Protein AF-A0A371J410-F1 (afdb_monomer)

Solvent-accessible surface area (backbone atoms only — not comparable to full-atom values): 11160 Å² total; per-residue (Å²): 133,88,81,86,87,87,76,90,82,87,87,82,85,83,79,84,78,84,79,81,78,89,85,70,90,72,76,48,73,65,57,49,51,52,52,50,52,50,50,53,51,51,50,52,52,50,54,49,52,52,51,53,49,55,48,52,52,52,54,52,51,52,52,50,52,53,49,54,52,52,53,63,72,43,40,33,58,51,52,49,40,53,53,46,33,75,55,77,37,85,58,55,48,68,49,71,54,101,45,34,37,42,35,41,38,60,39,86,72,68,96,38,34,67,52,40,35,51,52,50,55,45,50,57,52,36,52,54,51,48,52,56,49,24,77,75,41,44,88,39,54,66,49,40,32,43,35,44,31,38,19,39,87,84,69,47,65,49,38,33,45,29,34,35,51,52,102,93,46,79,40,87,71,46,81,48,64,30,80,92,49,40,71,43,46,51,52,9,62,60,70,78,111

Sequence (193 aa):
MKNYSKLLTIGTLITISLFITACGSGVSQEQYNALNTEKENLQSDYDKLKNDYEKIKVDYTSLLDEKAESILDDAPLQYATAWAKTSYGENVECSSSADSLNVLVHTDISVTSENVTDIINKFISSMKYYKIAYETTPDNLNFKFISVNYLDLDDNAFLSLTIVKTDDTFELNKILVDATQTDTIISGLSSNN

Nearest PDB structures (foldseek):
  5csk-assembly1_B  TM=4.755E-01  e=6.584E-02  Saccharomyces cerevisiae S288C
  5csl-assembly1_B  TM=4.907E-01  e=2.045E-01  Saccharomyces cerevisiae S288C
  5trc-assembly2_B  TM=3.262E-01  e=7.012E-02  Saccharomyces cerevisiae S288C
  5cs4-assembly3_A  TM=4.599E-01  e=2.801E-01  Saccharomyces cerevisiae S288C
  3npd-assembly1_A  TM=3.480E-01  e=2.702E+00  Pseudomonas aeruginosa

Structure (mmCIF, N/CA/C/O backbone):
data_AF-A0A371J410-F1
#
_entry.id   AF-A0A371J410-F1
#
loop_
_atom_site.group_PDB
_atom_site.id
_atom_site.type_symbol
_atom_site.label_atom_id
_atom_site.label_alt_id
_atom_site.label_comp_id
_atom_site.label_asym_id
_atom_site.label_entity_id
_atom_site.label_seq_id
_atom_site.pdbx_PDB_ins_code
_atom_site.Cartn_x
_atom_site.Cartn_y
_atom_site.Cartn_z
_atom_site.occupancy
_atom_site.B_iso_or_equiv
_atom_site.auth_seq_id
_atom_site.auth_comp_id
_atom_site.auth_asym_id
_atom_site.auth_atom_id
_atom_site.pdbx_PDB_model_num
ATOM 1 N N . MET A 1 1 ? 49.861 42.179 -105.027 1.00 34.31 1 MET A N 1
ATOM 2 C CA . MET A 1 1 ? 51.051 41.428 -105.498 1.00 34.31 1 MET A CA 1
ATOM 3 C C . MET A 1 1 ? 51.619 40.702 -104.285 1.00 34.31 1 MET A C 1
ATOM 5 O O . MET A 1 1 ? 51.770 41.358 -103.270 1.00 34.31 1 MET A O 1
ATOM 9 N N . LYS A 1 2 ? 51.572 39.358 -104.261 1.00 33.31 2 LYS A N 1
ATOM 10 C CA . LYS A 1 2 ? 52.736 38.442 -104.412 1.00 33.31 2 LYS A CA 1
ATOM 11 C C . LYS A 1 2 ? 53.835 38.718 -103.362 1.00 33.31 2 LYS A C 1
ATOM 13 O O . LYS A 1 2 ? 54.266 39.850 -103.265 1.00 33.31 2 LYS A O 1
ATOM 18 N N . ASN A 1 3 ? 54.419 37.769 -102.634 1.00 34.38 3 ASN A N 1
ATOM 19 C CA . ASN A 1 3 ? 54.379 36.311 -102.673 1.00 34.38 3 ASN A CA 1
ATOM 20 C C . ASN A 1 3 ? 55.084 35.758 -101.415 1.00 34.38 3 ASN A C 1
ATOM 22 O O . ASN A 1 3 ? 55.859 36.448 -100.764 1.00 34.38 3 ASN A O 1
ATOM 26 N N . TYR A 1 4 ? 54.816 34.483 -101.167 1.00 38.19 4 TYR A N 1
ATOM 27 C CA . TYR A 1 4 ? 55.320 33.561 -100.155 1.00 38.19 4 TYR A CA 1
ATOM 28 C C . TYR A 1 4 ? 56.846 33.449 -99.921 1.00 38.19 4 TYR A C 1
ATOM 30 O O . TYR A 1 4 ? 57.650 33.506 -100.850 1.00 38.19 4 TYR A O 1
ATOM 38 N N . SER A 1 5 ? 57.146 32.967 -98.706 1.00 35.09 5 SER A N 1
ATOM 39 C CA . SER A 1 5 ? 58.016 31.813 -98.377 1.00 35.09 5 SER A CA 1
ATOM 40 C C . SER A 1 5 ? 59.390 32.067 -97.745 1.00 35.09 5 SER A C 1
ATOM 42 O O . SER A 1 5 ? 60.117 32.971 -98.142 1.00 35.09 5 SER A O 1
ATOM 44 N N . LYS A 1 6 ? 59.738 31.090 -96.883 1.00 37.41 6 LYS A N 1
ATOM 45 C CA . LYS A 1 6 ? 61.032 30.763 -96.247 1.00 37.41 6 LYS A CA 1
ATOM 46 C C . LYS A 1 6 ? 61.290 31.498 -94.925 1.00 37.41 6 LYS A C 1
ATOM 48 O O . LYS A 1 6 ? 61.155 32.705 -94.870 1.00 37.41 6 LYS A O 1
ATOM 53 N N . LEU A 1 7 ? 61.725 30.874 -93.833 1.00 35.47 7 LEU A N 1
ATOM 54 C CA . LEU A 1 7 ? 62.001 29.484 -93.440 1.00 35.47 7 LEU A CA 1
ATOM 55 C C . LEU A 1 7 ? 62.500 29.591 -91.983 1.00 35.47 7 LEU A C 1
ATOM 57 O O . LEU A 1 7 ? 63.290 30.493 -91.742 1.00 35.47 7 LEU A O 1
ATOM 61 N N . LEU A 1 8 ? 62.137 28.636 -91.110 1.00 34.06 8 LEU A N 1
ATOM 62 C CA . LEU A 1 8 ? 62.957 28.131 -89.983 1.00 34.06 8 LEU A CA 1
ATOM 63 C C . LEU A 1 8 ? 63.332 29.159 -88.864 1.00 34.06 8 LEU A C 1
ATOM 65 O O . LEU A 1 8 ? 63.877 30.216 -89.122 1.00 34.06 8 LEU A O 1
ATOM 69 N N . THR A 1 9 ? 63.196 28.938 -87.553 1.00 31.91 9 THR A N 1
ATOM 70 C CA . THR A 1 9 ? 63.587 27.773 -86.740 1.00 31.91 9 THR A CA 1
ATOM 71 C C . THR A 1 9 ? 63.299 28.110 -85.254 1.00 31.91 9 THR A C 1
ATOM 73 O O . THR A 1 9 ? 63.463 29.264 -84.873 1.00 31.91 9 THR A O 1
ATOM 76 N N . ILE A 1 10 ? 63.032 27.080 -84.431 1.00 40.47 10 ILE A N 1
ATOM 77 C CA . ILE A 1 10 ? 63.199 27.006 -82.952 1.00 40.47 10 ILE A CA 1
ATOM 78 C C . ILE A 1 10 ? 62.074 27.690 -82.146 1.00 40.47 10 ILE A C 1
ATOM 80 O O . ILE A 1 10 ? 61.912 28.897 -82.200 1.00 40.47 10 ILE A O 1
ATOM 84 N N . GLY A 1 11 ? 61.222 27.005 -81.378 1.00 31.64 11 GLY A N 1
ATOM 85 C CA . GLY A 1 11 ? 61.387 25.761 -80.613 1.00 31.64 11 GLY A CA 1
ATOM 86 C C . GLY A 1 11 ? 61.113 26.113 -79.145 1.00 31.64 11 GLY A C 1
ATOM 87 O O . GLY A 1 11 ? 61.907 26.828 -78.552 1.00 31.64 11 GLY A O 1
ATOM 88 N N . THR A 1 12 ? 59.952 25.771 -78.583 1.00 35.94 12 THR A N 1
ATOM 89 C CA . THR A 1 12 ? 59.835 24.577 -77.730 1.00 35.94 12 THR A CA 1
ATOM 90 C C . THR A 1 12 ? 58.406 24.016 -77.707 1.00 35.94 12 THR A C 1
ATOM 92 O O . THR A 1 12 ? 57.484 24.608 -77.152 1.00 35.94 12 THR A O 1
ATOM 95 N N . LEU A 1 13 ? 58.256 22.817 -78.277 1.00 34.81 13 LEU A N 1
ATOM 96 C CA . LEU A 1 13 ? 57.241 21.833 -77.904 1.00 34.81 13 LEU A CA 1
ATOM 97 C C . LEU A 1 13 ? 57.614 21.264 -76.525 1.00 34.81 13 LEU A C 1
ATOM 99 O O . LEU A 1 13 ? 58.732 20.779 -76.359 1.00 34.81 13 LEU A O 1
ATOM 103 N N . ILE A 1 14 ?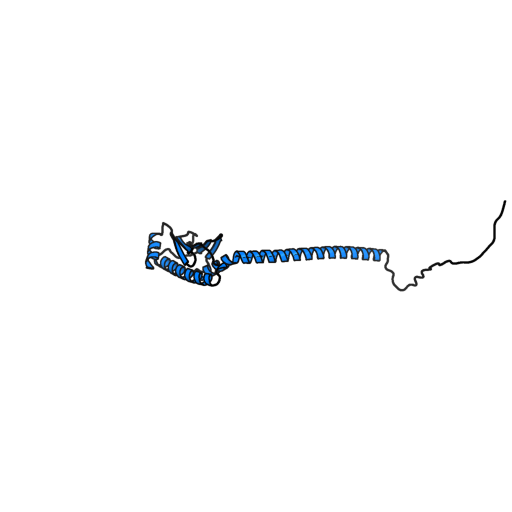 56.673 21.231 -75.583 1.00 40.91 14 ILE A N 1
ATOM 104 C CA . ILE A 1 14 ? 56.689 20.249 -74.491 1.00 40.91 14 ILE A CA 1
ATOM 105 C C . ILE A 1 14 ? 55.515 19.308 -74.746 1.00 40.91 14 ILE A C 1
ATOM 107 O O . ILE A 1 14 ? 54.384 19.544 -74.333 1.00 40.91 14 ILE A O 1
ATOM 111 N N . THR A 1 15 ? 55.788 18.249 -75.499 1.00 38.91 15 THR A N 1
ATOM 112 C CA . THR A 1 15 ? 54.947 17.055 -75.565 1.00 38.91 15 THR A CA 1
ATOM 113 C C . THR A 1 15 ? 55.259 16.196 -74.347 1.00 38.91 15 THR A C 1
ATOM 115 O O . THR A 1 15 ? 56.322 15.580 -74.287 1.00 38.91 15 THR A O 1
ATOM 118 N N . ILE A 1 16 ? 54.343 16.146 -73.379 1.00 46.53 16 ILE A N 1
ATOM 119 C CA . ILE A 1 16 ? 54.368 15.125 -72.327 1.00 46.53 16 ILE A CA 1
ATOM 120 C C . ILE A 1 16 ? 53.813 13.842 -72.947 1.00 46.53 16 ILE A C 1
ATOM 122 O O . ILE A 1 16 ? 52.609 13.609 -73.003 1.00 46.53 16 ILE A O 1
ATOM 126 N N . SER A 1 17 ? 54.718 13.029 -73.477 1.00 43.62 17 SER A N 1
ATOM 127 C CA . SER A 1 17 ? 54.474 11.633 -73.821 1.00 43.62 17 SER A CA 1
ATOM 128 C C . SER A 1 17 ? 54.365 10.807 -72.536 1.00 43.62 17 SER A C 1
ATOM 130 O O . SER A 1 17 ? 55.371 10.531 -71.883 1.00 43.62 17 SER A O 1
ATOM 132 N N . LEU A 1 18 ? 53.139 10.414 -72.179 1.00 42.88 18 LEU A N 1
ATOM 133 C CA . LEU A 1 18 ? 52.859 9.398 -71.164 1.00 42.88 18 LEU A CA 1
ATOM 134 C C . LEU A 1 18 ? 53.190 8.014 -71.738 1.00 42.88 18 LEU A C 1
ATOM 136 O O . LEU A 1 18 ? 52.384 7.401 -72.434 1.00 42.88 18 LEU A O 1
ATOM 140 N N . PHE A 1 19 ? 54.393 7.527 -71.441 1.00 44.81 19 PHE A N 1
ATOM 141 C CA . PHE A 1 19 ? 54.701 6.103 -71.509 1.00 44.81 19 PHE A CA 1
ATOM 142 C C . PHE A 1 19 ? 54.080 5.422 -70.287 1.00 44.81 19 PHE A C 1
ATOM 144 O O . PHE A 1 19 ? 54.553 5.610 -69.168 1.00 44.81 19 PHE A O 1
ATOM 151 N N . ILE A 1 20 ? 53.034 4.622 -70.496 1.00 52.44 20 ILE A N 1
ATOM 152 C CA . ILE A 1 20 ? 52.607 3.628 -69.509 1.00 52.44 20 ILE A CA 1
ATOM 153 C C . ILE A 1 20 ? 53.256 2.309 -69.918 1.00 52.44 20 ILE A C 1
ATOM 155 O O . ILE A 1 20 ? 52.759 1.588 -70.782 1.00 52.44 20 ILE A O 1
ATOM 159 N N . THR A 1 21 ? 54.410 2.020 -69.320 1.00 50.88 21 THR A N 1
ATOM 160 C CA . THR A 1 21 ? 55.022 0.692 -69.358 1.00 50.88 21 THR A CA 1
ATOM 161 C C . THR A 1 21 ? 54.282 -0.187 -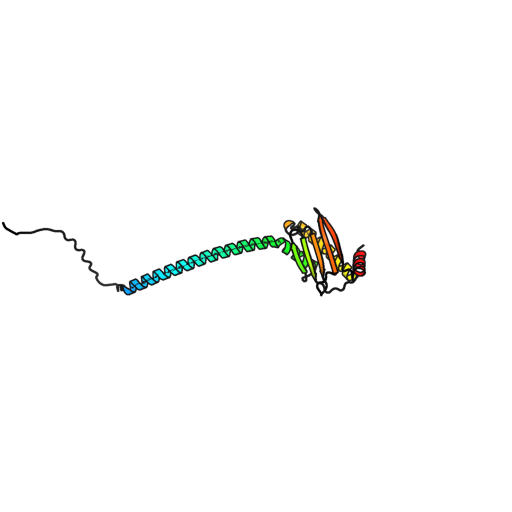68.356 1.00 50.88 21 THR A C 1
ATOM 163 O O . THR A 1 21 ? 54.180 0.140 -67.175 1.00 50.88 21 THR A O 1
ATOM 166 N N . ALA A 1 22 ? 53.725 -1.284 -68.855 1.00 49.88 22 ALA A N 1
ATOM 167 C CA . ALA A 1 22 ? 52.948 -2.257 -68.110 1.00 49.88 22 ALA A CA 1
ATOM 168 C C . ALA A 1 22 ? 53.748 -2.912 -66.969 1.00 49.88 22 ALA A C 1
ATOM 170 O O . ALA A 1 22 ? 54.731 -3.603 -67.219 1.00 49.88 22 ALA A O 1
ATOM 171 N N . CYS A 1 23 ? 53.269 -2.746 -65.733 1.00 50.19 23 CYS A N 1
ATOM 172 C CA . CYS A 1 23 ? 53.208 -3.810 -64.727 1.00 50.19 23 CYS A CA 1
ATOM 173 C C . CYS A 1 23 ? 52.246 -3.388 -63.607 1.00 50.19 23 CYS A C 1
ATOM 175 O O . CYS A 1 23 ? 52.602 -2.701 -62.655 1.00 50.19 23 CYS A O 1
ATOM 177 N N . GLY A 1 24 ? 50.991 -3.772 -63.788 1.00 47.62 24 GLY A N 1
ATOM 178 C CA . GLY A 1 24 ? 49.869 -3.531 -62.897 1.00 47.62 24 GLY A CA 1
ATOM 179 C C . GLY A 1 24 ? 48.636 -3.738 -63.751 1.00 47.62 24 GLY A C 1
ATOM 180 O O . GLY A 1 24 ? 48.413 -2.966 -64.678 1.00 47.62 24 GLY A O 1
ATOM 181 N N . SER A 1 25 ? 47.903 -4.830 -63.549 1.00 57.97 25 SER A N 1
ATOM 182 C CA . SER A 1 25 ? 46.616 -5.046 -64.211 1.00 57.97 25 SER A CA 1
ATOM 183 C C . SER A 1 25 ? 45.721 -3.847 -63.896 1.00 57.97 25 SER A C 1
ATOM 185 O O . SER A 1 25 ? 45.198 -3.744 -62.788 1.00 57.97 25 SER A O 1
ATOM 187 N N . GLY A 1 26 ? 45.643 -2.894 -64.828 1.00 62.34 26 GLY A N 1
ATOM 188 C CA . GLY A 1 26 ? 44.857 -1.680 -64.670 1.00 62.34 26 GLY A CA 1
ATOM 189 C C . GLY A 1 26 ? 43.401 -2.061 -64.463 1.00 62.34 26 GLY A C 1
ATOM 190 O O . GLY A 1 26 ? 42.859 -2.862 -65.223 1.00 62.34 26 GLY A O 1
ATOM 191 N N . VAL A 1 27 ? 42.800 -1.521 -63.409 1.00 68.75 27 VAL A N 1
ATOM 192 C CA . VAL A 1 27 ? 41.377 -1.686 -63.115 1.00 68.75 27 VAL A CA 1
ATOM 193 C C . VAL A 1 27 ? 40.595 -1.188 -64.331 1.00 68.75 27 VAL A C 1
ATOM 195 O O . VAL A 1 27 ? 40.812 -0.063 -64.786 1.00 68.75 27 VAL A O 1
ATOM 198 N N . SER A 1 28 ? 39.732 -2.029 -64.903 1.00 82.25 28 SER A N 1
ATOM 199 C CA . SER A 1 28 ? 38.898 -1.617 -66.032 1.00 82.25 28 SER A CA 1
ATOM 200 C C . SER A 1 28 ? 37.933 -0.510 -65.592 1.00 82.25 28 SER A C 1
ATOM 202 O O . SER A 1 28 ? 37.584 -0.405 -64.416 1.00 82.25 28 SER A O 1
ATOM 204 N N . GLN A 1 29 ? 37.458 0.313 -66.529 1.00 81.44 29 GLN A N 1
ATOM 205 C CA . GLN A 1 29 ? 36.470 1.353 -66.213 1.00 81.44 29 GLN A CA 1
ATOM 206 C C . GLN A 1 29 ? 35.221 0.768 -65.526 1.00 81.44 29 GLN A C 1
ATOM 208 O O . GLN A 1 29 ? 34.653 1.393 -64.636 1.00 81.44 29 GLN A O 1
ATOM 213 N N . GLU A 1 30 ? 34.822 -0.449 -65.900 1.00 84.88 30 GLU A N 1
ATOM 214 C CA . GLU A 1 30 ? 33.713 -1.175 -65.272 1.00 84.88 30 GLU A CA 1
ATOM 215 C C . GLU A 1 30 ? 34.017 -1.545 -63.817 1.00 84.88 30 GLU A C 1
ATOM 217 O O . GLU A 1 30 ? 33.182 -1.319 -62.946 1.00 84.88 30 GLU A O 1
ATOM 222 N N . GLN A 1 31 ? 35.224 -2.047 -63.533 1.00 83.00 31 GLN A N 1
ATOM 223 C CA . GLN A 1 31 ? 35.657 -2.361 -62.169 1.00 83.00 31 GLN A CA 1
ATOM 224 C C . GLN A 1 31 ? 35.765 -1.098 -61.300 1.00 83.00 31 GLN A C 1
ATOM 226 O O . GLN A 1 31 ? 35.407 -1.131 -60.126 1.00 83.00 31 GLN A O 1
ATOM 231 N N . TYR A 1 32 ? 36.207 0.026 -61.873 1.00 85.25 32 TYR A N 1
ATOM 232 C CA . TYR A 1 32 ? 36.237 1.315 -61.179 1.00 85.25 32 TYR A CA 1
ATOM 233 C C . TYR A 1 32 ? 34.825 1.812 -60.850 1.00 85.25 32 TYR A C 1
ATOM 235 O O . TYR A 1 32 ? 34.557 2.213 -59.718 1.00 85.25 32 TYR A O 1
ATOM 243 N N . ASN A 1 33 ? 33.908 1.750 -61.819 1.00 89.69 33 ASN A N 1
ATOM 244 C CA . ASN A 1 33 ? 32.521 2.162 -61.619 1.00 89.69 33 ASN A CA 1
ATOM 245 C C . ASN A 1 33 ? 31.830 1.286 -60.561 1.00 89.69 33 ASN A C 1
ATOM 247 O O . ASN A 1 33 ? 31.165 1.823 -59.680 1.00 89.69 33 ASN A O 1
ATOM 251 N N . ALA A 1 34 ? 32.041 -0.036 -60.600 1.00 89.75 34 ALA A N 1
ATOM 252 C CA . ALA A 1 34 ? 31.502 -0.966 -59.609 1.00 89.75 34 ALA A CA 1
ATOM 253 C C . ALA A 1 34 ? 32.009 -0.659 -58.190 1.00 89.75 34 ALA A C 1
ATOM 255 O O . ALA A 1 34 ? 31.209 -0.568 -57.261 1.00 89.75 34 ALA A O 1
ATOM 256 N N . LEU A 1 35 ? 33.317 -0.416 -58.036 1.00 90.00 35 LEU A N 1
ATOM 257 C CA . LEU A 1 35 ? 33.916 -0.045 -56.752 1.00 90.00 35 LEU A CA 1
ATOM 258 C C . LEU A 1 35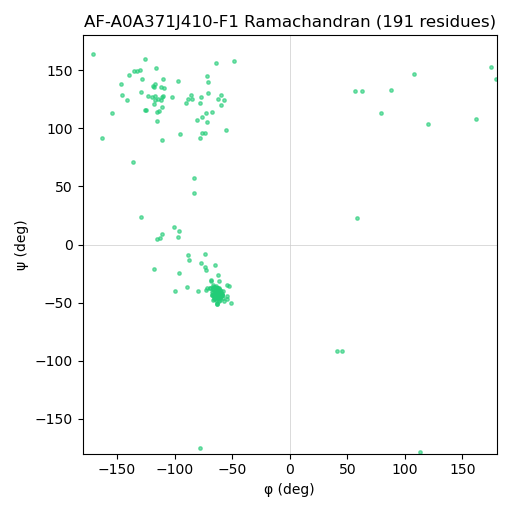 ? 33.385 1.300 -56.234 1.00 90.00 35 LEU A C 1
ATOM 260 O O . LEU A 1 35 ? 33.159 1.462 -55.036 1.00 90.00 35 LEU A O 1
ATOM 264 N N . ASN A 1 36 ? 33.174 2.274 -57.123 1.00 90.56 36 ASN A N 1
ATOM 265 C CA . ASN A 1 36 ? 32.620 3.566 -56.731 1.00 90.56 36 ASN A CA 1
ATOM 266 C C . ASN A 1 36 ? 31.162 3.439 -56.258 1.00 90.56 36 ASN A C 1
ATOM 268 O O . ASN A 1 36 ? 30.807 4.018 -55.236 1.00 90.56 36 ASN A O 1
ATOM 272 N N . THR A 1 37 ? 30.346 2.630 -56.939 1.00 92.88 37 THR A N 1
ATOM 273 C CA . THR A 1 37 ? 28.977 2.325 -56.498 1.00 92.88 37 THR A CA 1
ATOM 274 C C . THR A 1 37 ? 28.959 1.590 -55.157 1.00 92.88 37 THR A C 1
ATOM 276 O O . THR A 1 37 ? 28.160 1.925 -54.287 1.00 92.88 37 THR A O 1
ATOM 279 N N . GLU A 1 38 ? 29.853 0.621 -54.943 1.00 93.38 38 GLU A N 1
ATOM 280 C CA . GLU A 1 38 ? 29.970 -0.078 -53.657 1.00 93.38 38 GLU A CA 1
ATOM 281 C C . GLU A 1 38 ? 30.354 0.882 -52.523 1.00 93.38 38 GLU A C 1
ATOM 283 O O . GLU A 1 38 ? 29.750 0.849 -51.453 1.00 93.38 38 GLU A O 1
ATOM 288 N N . LYS A 1 39 ? 31.294 1.799 -52.777 1.00 93.19 39 LYS A N 1
ATOM 289 C CA . LYS A 1 39 ? 31.675 2.850 -51.827 1.00 93.19 39 LYS A CA 1
ATOM 290 C C . LYS A 1 39 ? 30.502 3.772 -51.481 1.00 93.19 39 LYS A C 1
ATOM 292 O O . LYS A 1 39 ? 30.325 4.107 -50.313 1.00 93.19 39 LYS A O 1
ATOM 297 N N . GLU A 1 40 ? 29.724 4.200 -52.473 1.00 95.50 40 GLU A N 1
ATOM 298 C CA . GLU A 1 40 ? 28.546 5.054 -52.263 1.00 95.50 40 GLU A CA 1
ATOM 299 C C . GLU A 1 40 ? 27.465 4.334 -51.447 1.00 95.50 40 GLU A C 1
ATOM 301 O O . GLU A 1 40 ? 26.915 4.913 -50.508 1.00 95.50 40 GLU A O 1
ATOM 306 N N . ASN A 1 41 ? 27.218 3.054 -51.738 1.00 94.38 41 ASN A N 1
ATOM 307 C CA . ASN A 1 41 ? 26.288 2.229 -50.969 1.00 94.38 41 ASN A CA 1
ATOM 308 C C . ASN A 1 41 ? 26.761 2.051 -49.522 1.00 94.38 41 ASN A C 1
ATOM 310 O O . ASN A 1 41 ? 25.988 2.270 -48.593 1.00 94.38 41 ASN A O 1
ATOM 314 N N . LEU A 1 42 ? 28.044 1.737 -49.321 1.00 94.44 42 LEU A N 1
ATOM 315 C CA . LEU A 1 42 ? 28.619 1.555 -47.991 1.00 94.44 42 LEU A CA 1
ATOM 316 C C . LEU A 1 42 ? 28.577 2.849 -47.168 1.00 94.44 42 LEU A C 1
ATOM 318 O O . LEU A 1 42 ? 28.308 2.808 -45.969 1.00 94.44 42 LEU A O 1
ATOM 322 N N . GLN A 1 43 ? 28.795 4.000 -47.808 1.00 93.81 43 GLN A N 1
ATOM 323 C CA . GLN A 1 43 ? 28.636 5.302 -47.164 1.00 93.81 43 GLN A CA 1
ATOM 324 C C . GLN A 1 43 ? 27.180 5.531 -46.737 1.00 93.81 43 GLN A C 1
ATOM 326 O O . GLN A 1 43 ? 26.936 5.942 -45.605 1.00 93.81 43 GLN A O 1
ATOM 331 N N . SER A 1 44 ? 26.215 5.213 -47.605 1.00 95.88 44 SER A N 1
ATOM 332 C CA . SER A 1 44 ? 24.791 5.329 -47.275 1.00 95.88 44 SER A CA 1
ATOM 333 C C . SER A 1 44 ? 24.391 4.430 -46.103 1.00 95.88 44 SER A C 1
ATOM 335 O O . SER A 1 44 ? 23.664 4.870 -45.211 1.00 95.88 44 SER A O 1
ATOM 337 N N . ASP A 1 45 ? 24.879 3.190 -46.075 1.00 96.00 45 ASP A N 1
ATOM 338 C CA . ASP A 1 45 ? 24.585 2.242 -45.000 1.00 96.00 45 ASP A CA 1
ATOM 339 C C . ASP A 1 45 ? 25.249 2.650 -43.681 1.00 96.00 45 ASP A C 1
ATOM 341 O O . ASP A 1 45 ? 24.624 2.557 -42.623 1.00 96.00 45 ASP A O 1
ATOM 345 N N . TYR A 1 46 ? 26.472 3.184 -43.733 1.00 95.38 46 TYR A N 1
ATOM 346 C CA . TYR A 1 46 ? 27.133 3.765 -42.566 1.00 95.38 46 TYR A CA 1
ATOM 347 C C . TYR A 1 46 ? 26.342 4.948 -41.992 1.00 95.38 46 TYR A C 1
ATOM 349 O O . TYR A 1 46 ? 26.133 5.020 -40.780 1.00 95.38 46 TYR A O 1
ATOM 357 N N . ASP A 1 47 ? 25.863 5.854 -42.846 1.00 96.00 47 ASP A N 1
ATOM 358 C CA . ASP A 1 47 ? 25.101 7.025 -42.407 1.00 96.00 47 ASP A CA 1
ATOM 359 C C . ASP A 1 47 ? 23.751 6.627 -41.787 1.00 96.00 47 ASP A C 1
ATOM 361 O O . ASP A 1 47 ? 23.341 7.207 -40.777 1.00 96.00 47 ASP A O 1
ATOM 365 N N . LYS A 1 48 ? 23.086 5.590 -42.320 1.00 96.12 48 LYS A N 1
ATOM 366 C CA . LYS A 1 48 ? 21.886 5.005 -41.695 1.00 96.12 48 LYS A CA 1
ATOM 367 C C . LYS A 1 48 ? 22.200 4.411 -40.327 1.00 96.12 48 LYS A C 1
ATOM 369 O O . LYS A 1 48 ? 21.550 4.774 -39.353 1.00 96.12 48 LYS A O 1
ATOM 374 N N . LEU A 1 49 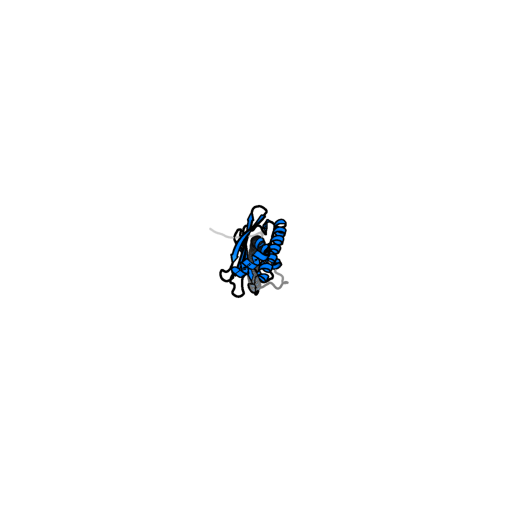? 23.222 3.558 -40.240 1.00 94.25 49 LEU A N 1
ATOM 375 C CA . LEU A 1 49 ? 23.590 2.895 -38.989 1.00 94.25 49 LEU A CA 1
ATOM 376 C C . LEU A 1 49 ? 23.974 3.904 -37.902 1.00 94.25 49 LEU A C 1
ATOM 378 O O . LEU A 1 49 ? 23.615 3.739 -36.738 1.00 94.25 49 LEU A O 1
ATOM 382 N N . LYS A 1 50 ? 24.676 4.974 -38.281 1.00 95.25 50 LYS A N 1
ATOM 383 C CA . LYS A 1 50 ? 25.021 6.068 -37.374 1.00 95.25 50 LYS A CA 1
ATOM 384 C C . LYS A 1 50 ? 23.775 6.780 -36.844 1.00 95.25 50 LYS A C 1
ATOM 386 O O . LYS A 1 50 ? 23.702 7.050 -35.649 1.00 95.25 50 LYS A O 1
ATOM 391 N N . ASN A 1 51 ? 22.801 7.067 -37.706 1.00 96.00 51 ASN A N 1
ATOM 392 C CA . ASN A 1 51 ? 21.546 7.692 -37.286 1.00 96.00 51 ASN A CA 1
ATOM 393 C C . ASN A 1 51 ? 20.728 6.776 -36.368 1.00 96.00 51 ASN A C 1
ATOM 395 O O . ASN A 1 51 ? 20.217 7.241 -35.350 1.00 96.00 51 ASN A O 1
ATOM 399 N N . ASP A 1 52 ? 20.649 5.483 -36.688 1.00 95.88 52 ASP A N 1
ATOM 400 C CA . ASP A 1 52 ? 19.962 4.498 -35.851 1.00 95.88 52 ASP A CA 1
ATOM 401 C C . ASP A 1 52 ? 20.624 4.389 -34.472 1.00 95.88 52 ASP A C 1
ATOM 403 O O . ASP A 1 52 ? 19.936 4.374 -33.452 1.00 95.88 52 ASP A O 1
ATOM 407 N N . TYR A 1 53 ? 21.959 4.389 -34.422 1.00 94.31 53 TYR A N 1
ATOM 408 C CA . TYR A 1 53 ? 22.710 4.388 -33.168 1.00 94.31 53 TYR A CA 1
ATOM 409 C C . TYR A 1 53 ? 22.423 5.627 -32.311 1.00 94.31 53 TYR A C 1
ATOM 411 O O . TYR A 1 53 ? 22.134 5.491 -31.122 1.00 94.31 53 TYR A O 1
ATOM 419 N N . GLU A 1 54 ? 22.475 6.830 -32.892 1.00 95.38 54 GLU A N 1
ATOM 420 C CA . GLU A 1 54 ? 22.189 8.063 -32.148 1.00 95.38 54 GLU A CA 1
ATOM 421 C C . GLU A 1 54 ? 20.741 8.093 -31.644 1.00 95.38 54 GLU A C 1
ATOM 423 O O . GLU A 1 54 ? 20.496 8.501 -30.509 1.00 95.38 54 GLU A O 1
ATOM 428 N N . LYS A 1 55 ? 19.787 7.587 -32.434 1.00 94.88 55 LYS A N 1
ATOM 429 C CA . LYS A 1 55 ? 18.394 7.464 -31.998 1.00 94.88 55 LYS A CA 1
ATOM 430 C C . LYS A 1 55 ? 18.252 6.501 -30.819 1.00 94.88 55 LYS A C 1
ATOM 432 O O . LYS A 1 55 ? 17.685 6.880 -29.803 1.00 94.88 55 LYS A O 1
ATOM 437 N N . ILE A 1 56 ? 18.820 5.296 -30.917 1.00 95.19 56 ILE A N 1
ATOM 438 C CA . ILE A 1 56 ? 18.790 4.303 -29.829 1.00 95.19 56 ILE A CA 1
ATOM 439 C C . ILE A 1 56 ? 19.419 4.871 -28.557 1.00 95.19 56 ILE A C 1
ATOM 441 O O . ILE A 1 56 ? 18.917 4.642 -27.461 1.00 95.19 56 ILE A O 1
ATOM 445 N N . LYS A 1 57 ? 20.516 5.617 -28.689 1.00 93.06 57 LYS A N 1
ATOM 446 C CA . LYS A 1 57 ? 21.185 6.252 -27.555 1.00 93.06 57 LYS A CA 1
ATOM 447 C C . LYS A 1 57 ? 20.281 7.276 -26.865 1.00 93.06 57 LYS A C 1
ATOM 449 O O . LYS A 1 57 ? 20.201 7.258 -25.641 1.00 93.06 57 LYS A O 1
ATOM 454 N N . VAL A 1 58 ? 19.597 8.129 -27.630 1.00 94.38 58 VAL A N 1
ATOM 455 C CA . VAL A 1 58 ? 18.629 9.098 -27.091 1.00 94.38 58 VAL A CA 1
ATOM 456 C C . VAL A 1 58 ? 17.448 8.386 -26.432 1.00 94.38 58 VAL A C 1
ATOM 458 O O . VAL A 1 58 ? 17.124 8.702 -25.289 1.00 94.38 58 VAL A O 1
ATOM 461 N N . ASP A 1 59 ? 16.860 7.393 -27.103 1.00 92.88 59 ASP A N 1
ATOM 462 C CA . ASP A 1 59 ? 15.731 6.616 -26.579 1.00 92.88 59 ASP A CA 1
ATOM 463 C C . ASP A 1 59 ? 16.115 5.916 -25.261 1.00 92.88 59 ASP A C 1
ATOM 465 O O . ASP A 1 59 ? 15.365 5.948 -24.288 1.00 92.88 59 ASP A O 1
ATOM 469 N N . TYR A 1 60 ? 17.320 5.340 -25.191 1.00 89.44 60 TYR A N 1
ATOM 470 C CA . TYR A 1 60 ? 17.836 4.691 -23.986 1.00 89.44 60 TYR A CA 1
ATOM 471 C C . TYR A 1 60 ? 18.047 5.672 -22.827 1.00 89.44 60 TYR A C 1
ATOM 473 O O . TYR A 1 60 ? 17.691 5.359 -21.692 1.00 89.44 60 TYR A O 1
ATOM 481 N N . THR A 1 61 ? 18.612 6.855 -23.088 1.00 90.88 61 THR A N 1
ATOM 482 C CA . THR A 1 61 ? 18.766 7.888 -22.054 1.00 90.88 61 THR A CA 1
ATOM 483 C C . THR A 1 61 ? 17.407 8.376 -21.556 1.00 90.88 61 THR A C 1
ATOM 485 O O . THR A 1 61 ? 17.201 8.427 -20.350 1.00 90.88 61 THR A O 1
ATOM 488 N N . SER A 1 62 ? 16.452 8.623 -22.458 1.00 89.31 62 SER A N 1
ATOM 489 C CA . SER A 1 62 ? 15.092 9.025 -22.081 1.00 89.31 62 SER A CA 1
ATOM 490 C C . SER A 1 62 ? 14.397 7.975 -21.209 1.00 89.31 62 SER A C 1
ATOM 492 O O . SER A 1 62 ? 13.764 8.325 -20.220 1.00 89.31 62 SER A O 1
ATOM 494 N N . LEU A 1 63 ? 14.539 6.689 -21.546 1.00 88.06 63 LEU A N 1
ATOM 495 C CA . LEU A 1 63 ? 13.991 5.580 -20.758 1.00 88.06 63 LEU A CA 1
ATOM 496 C C . LEU A 1 63 ? 14.611 5.484 -19.360 1.00 88.06 63 LEU A C 1
ATOM 498 O O . LEU A 1 63 ? 13.930 5.101 -18.409 1.00 88.06 63 LEU A O 1
ATOM 502 N N . LEU A 1 64 ? 15.906 5.780 -19.225 1.00 83.38 64 LEU A N 1
ATOM 503 C CA . LEU A 1 64 ? 16.564 5.808 -17.920 1.00 83.38 64 LEU A CA 1
ATOM 504 C C . LEU A 1 64 ? 16.045 6.954 -17.055 1.00 83.38 64 LEU A C 1
ATOM 506 O O . LEU A 1 64 ? 15.788 6.726 -15.875 1.00 83.38 64 LEU A O 1
ATOM 510 N N . ASP A 1 65 ? 15.874 8.137 -17.640 1.00 79.75 65 ASP A N 1
ATOM 511 C CA . ASP A 1 65 ? 15.384 9.317 -16.930 1.00 79.75 65 ASP A CA 1
ATOM 512 C C . ASP A 1 65 ? 13.925 9.120 -16.484 1.00 79.75 65 ASP A C 1
ATOM 514 O O . ASP A 1 65 ? 13.627 9.266 -15.300 1.00 79.75 65 ASP A O 1
ATOM 518 N N . GLU A 1 66 ? 13.045 8.656 -17.380 1.00 75.81 66 GLU A N 1
ATOM 519 C CA . GLU A 1 66 ? 11.636 8.352 -17.070 1.00 75.81 66 GLU A CA 1
ATOM 520 C C . GLU A 1 66 ? 11.512 7.291 -15.967 1.00 75.81 66 GLU A C 1
ATOM 522 O O . GLU A 1 66 ? 10.722 7.421 -15.031 1.00 75.81 66 GLU A O 1
ATOM 527 N N . LYS A 1 67 ? 12.328 6.234 -16.036 1.00 73.06 67 LYS A N 1
ATOM 528 C CA . LYS A 1 67 ? 12.319 5.179 -15.021 1.00 73.06 67 LYS A CA 1
ATOM 529 C C . LYS A 1 67 ? 12.876 5.661 -13.683 1.00 73.06 67 LYS A C 1
ATOM 531 O O . LYS A 1 67 ? 12.381 5.235 -12.643 1.00 73.06 67 LYS A O 1
ATOM 536 N N . ALA A 1 68 ? 13.908 6.502 -13.687 1.00 67.81 68 ALA A N 1
ATOM 537 C CA . ALA A 1 68 ? 14.452 7.081 -12.464 1.00 67.81 68 ALA A CA 1
ATOM 538 C C . ALA A 1 68 ? 13.423 7.993 -11.779 1.00 67.81 68 ALA A C 1
ATOM 540 O O . ALA A 1 68 ? 13.269 7.916 -10.563 1.00 67.81 68 ALA A O 1
ATOM 541 N N . GLU A 1 69 ? 12.688 8.788 -12.557 1.00 64.38 69 GLU A N 1
ATOM 542 C CA . GLU A 1 69 ? 11.611 9.653 -12.071 1.00 64.38 69 GLU A CA 1
ATOM 543 C C . GLU A 1 69 ? 10.433 8.830 -11.516 1.00 64.38 69 GLU A C 1
ATOM 545 O O . GLU A 1 69 ? 10.035 9.025 -10.370 1.00 64.38 69 GLU A O 1
ATOM 550 N N . SER A 1 70 ? 9.974 7.803 -12.241 1.00 63.59 70 SER A N 1
ATOM 551 C CA . SER A 1 70 ? 8.909 6.892 -11.780 1.00 63.59 70 SER A CA 1
ATOM 552 C C . SER A 1 70 ? 9.269 6.123 -10.500 1.00 63.59 70 SER A C 1
ATOM 554 O O . SER A 1 70 ? 8.411 5.921 -9.643 1.00 63.59 70 SER A O 1
ATOM 556 N N . ILE A 1 71 ? 10.526 5.698 -10.331 1.00 61.31 71 ILE A N 1
ATOM 557 C CA . ILE A 1 71 ? 10.962 4.997 -9.110 1.00 61.31 71 ILE A CA 1
ATOM 558 C C . ILE A 1 71 ? 10.928 5.925 -7.888 1.00 61.31 71 ILE A C 1
ATOM 560 O O . ILE A 1 71 ? 10.649 5.457 -6.783 1.00 61.31 71 ILE A O 1
ATOM 564 N N . LEU A 1 72 ? 11.228 7.214 -8.067 1.00 61.12 72 LEU A N 1
ATOM 565 C CA . LEU A 1 72 ? 11.194 8.196 -6.983 1.00 61.12 72 LEU A CA 1
ATOM 566 C C . LEU A 1 72 ? 9.755 8.533 -6.574 1.00 61.12 72 LEU A C 1
ATOM 568 O O . LEU A 1 72 ? 9.484 8.605 -5.376 1.00 61.12 72 LEU A O 1
ATOM 572 N N . ASP A 1 73 ? 8.837 8.648 -7.536 1.00 68.00 73 ASP A N 1
ATOM 573 C CA . ASP A 1 73 ? 7.418 8.920 -7.263 1.00 68.00 73 ASP A CA 1
ATOM 574 C C . ASP A 1 73 ? 6.704 7.741 -6.572 1.00 68.00 73 ASP A C 1
ATOM 576 O O . ASP A 1 73 ? 5.833 7.954 -5.725 1.00 68.00 73 ASP A O 1
ATOM 580 N N . ASP A 1 74 ? 7.115 6.498 -6.844 1.00 76.88 74 ASP A N 1
ATOM 581 C CA . ASP A 1 74 ? 6.516 5.301 -6.232 1.00 76.88 74 ASP A C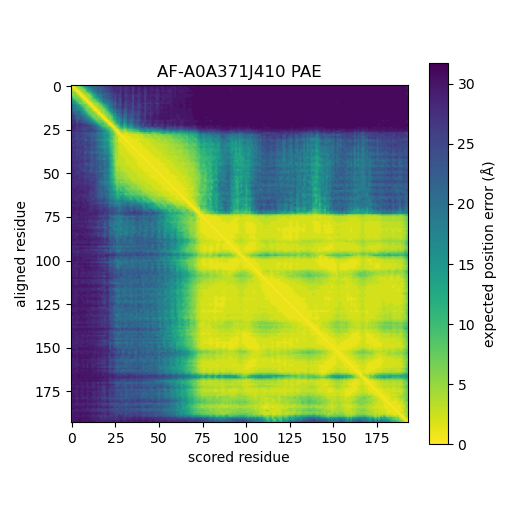A 1
ATOM 582 C C . ASP A 1 74 ? 7.156 4.887 -4.897 1.00 76.88 74 ASP A C 1
ATOM 584 O O . ASP A 1 74 ? 6.641 3.993 -4.211 1.00 76.88 74 ASP A O 1
ATOM 588 N N . ALA A 1 75 ? 8.274 5.505 -4.497 1.00 86.25 75 ALA A N 1
ATOM 589 C CA . ALA A 1 75 ? 8.995 5.124 -3.283 1.00 86.25 75 ALA A CA 1
ATOM 590 C C . ALA A 1 75 ? 8.094 5.120 -2.029 1.00 86.25 75 ALA A C 1
ATOM 592 O O . ALA A 1 75 ? 8.122 4.123 -1.298 1.00 86.25 75 ALA A O 1
ATOM 593 N N . PRO A 1 76 ? 7.225 6.124 -1.783 1.00 91.44 76 PRO A N 1
ATOM 594 C CA . PRO A 1 76 ? 6.343 6.092 -0.621 1.00 91.44 76 PRO A CA 1
ATOM 595 C C . PRO A 1 76 ? 5.403 4.880 -0.594 1.00 91.44 76 PRO A C 1
ATOM 597 O O . PRO A 1 76 ? 5.267 4.201 0.430 1.00 91.44 76 PRO A O 1
ATOM 600 N N . LEU A 1 77 ? 4.796 4.549 -1.739 1.00 92.50 77 LEU A N 1
ATOM 601 C CA . LEU A 1 77 ? 3.890 3.407 -1.851 1.00 92.50 77 LEU A CA 1
ATOM 602 C C . LEU A 1 77 ? 4.632 2.077 -1.663 1.00 92.50 77 LEU A C 1
ATOM 604 O O . LEU A 1 77 ? 4.104 1.163 -1.027 1.00 92.50 77 LEU A O 1
ATOM 608 N N . GLN A 1 78 ? 5.869 1.960 -2.148 1.00 92.75 78 GLN A N 1
ATOM 609 C CA . GLN A 1 78 ? 6.687 0.759 -1.954 1.00 92.75 78 GLN A CA 1
ATOM 610 C C . GLN A 1 78 ? 7.040 0.535 -0.478 1.00 92.75 78 GLN A C 1
ATOM 612 O O . GLN A 1 78 ? 6.892 -0.581 0.026 1.00 92.75 78 GLN A O 1
ATOM 617 N N . TYR A 1 79 ? 7.447 1.587 0.239 1.00 94.19 79 TYR A N 1
ATOM 618 C CA . TYR A 1 79 ? 7.728 1.510 1.677 1.00 94.19 79 TYR A CA 1
ATOM 619 C C . TYR A 1 79 ? 6.474 1.135 2.472 1.00 94.19 79 TYR A C 1
ATOM 621 O O . TYR A 1 79 ? 6.518 0.235 3.317 1.00 94.19 79 TYR A O 1
ATOM 629 N N . ALA A 1 80 ? 5.341 1.767 2.161 1.00 95.62 80 ALA A N 1
ATOM 630 C CA . ALA A 1 80 ? 4.055 1.428 2.759 1.00 95.62 80 ALA A CA 1
ATOM 631 C C . ALA A 1 80 ? 3.651 -0.028 2.478 1.00 95.62 80 ALA A C 1
ATOM 633 O O . ALA A 1 80 ? 3.204 -0.736 3.379 1.00 95.62 80 ALA A O 1
ATOM 634 N N . THR A 1 81 ? 3.860 -0.509 1.251 1.00 96.25 81 THR A N 1
ATOM 635 C CA . THR A 1 81 ? 3.582 -1.900 0.865 1.00 96.25 81 THR A CA 1
ATOM 636 C C . THR A 1 81 ? 4.460 -2.882 1.635 1.00 96.25 81 THR A C 1
ATOM 638 O O . THR A 1 81 ? 3.958 -3.882 2.145 1.00 96.25 81 THR A O 1
ATOM 641 N N . ALA A 1 82 ? 5.754 -2.593 1.788 1.00 96.06 82 ALA A N 1
ATOM 642 C CA . ALA A 1 82 ? 6.667 -3.430 2.563 1.00 96.06 82 ALA A CA 1
ATOM 643 C C . ALA A 1 82 ? 6.260 -3.509 4.046 1.00 96.06 82 ALA A C 1
ATOM 645 O O . ALA A 1 82 ? 6.248 -4.596 4.634 1.00 96.06 82 ALA A O 1
ATOM 646 N N . TRP A 1 83 ? 5.868 -2.377 4.640 1.00 96.69 83 TRP A N 1
ATOM 647 C CA . TRP A 1 83 ? 5.316 -2.341 5.995 1.00 96.69 83 TRP A CA 1
ATOM 648 C C . TRP A 1 83 ? 4.033 -3.175 6.115 1.00 96.69 83 TRP A C 1
ATOM 650 O O . TRP A 1 83 ? 3.916 -3.986 7.039 1.00 96.69 83 TRP A O 1
ATOM 660 N N . ALA A 1 84 ? 3.088 -3.000 5.187 1.00 97.75 84 ALA A N 1
ATOM 661 C CA . ALA A 1 84 ? 1.812 -3.705 5.205 1.00 97.75 84 ALA A CA 1
ATOM 662 C C . ALA A 1 84 ? 2.015 -5.217 5.075 1.00 97.75 84 ALA A C 1
ATOM 664 O O . ALA A 1 84 ? 1.477 -5.973 5.880 1.00 97.75 84 ALA A O 1
ATOM 665 N N . LYS A 1 85 ? 2.868 -5.662 4.146 1.00 97.38 85 LYS A N 1
ATOM 666 C CA . LYS A 1 85 ? 3.188 -7.083 3.964 1.00 97.38 85 LYS A CA 1
ATOM 667 C C . LYS A 1 85 ? 3.822 -7.704 5.200 1.00 97.38 85 LYS A C 1
ATOM 669 O O . LYS A 1 85 ? 3.405 -8.768 5.648 1.00 97.38 85 LYS A O 1
ATOM 674 N N . THR A 1 86 ? 4.777 -7.000 5.802 1.00 96.31 86 THR A N 1
ATOM 675 C CA . THR A 1 86 ? 5.424 -7.437 7.049 1.00 96.31 86 THR A CA 1
ATOM 676 C C . THR A 1 86 ? 4.417 -7.543 8.194 1.00 96.31 86 THR A C 1
ATOM 678 O O . THR A 1 86 ? 4.492 -8.452 9.017 1.00 96.31 86 THR A O 1
ATOM 681 N N . SER A 1 87 ? 3.468 -6.610 8.246 1.00 96.56 87 SER A N 1
ATOM 682 C CA . SER A 1 87 ? 2.495 -6.517 9.329 1.00 96.56 87 SER A CA 1
ATOM 683 C C . SER A 1 87 ? 1.351 -7.508 9.185 1.00 96.56 87 SER A C 1
ATOM 685 O O . SER A 1 87 ? 0.914 -8.066 10.186 1.00 96.56 87 SER A O 1
ATOM 687 N N . TYR A 1 88 ? 0.851 -7.722 7.967 1.00 95.88 88 TYR A N 1
ATOM 688 C CA . TYR A 1 88 ? -0.423 -8.393 7.714 1.00 95.88 88 TYR A CA 1
ATOM 689 C C . TYR A 1 88 ? -0.296 -9.696 6.920 1.00 95.88 88 TYR A C 1
ATOM 691 O O . TYR A 1 88 ? -1.152 -10.562 7.099 1.00 95.88 88 TYR A O 1
ATOM 699 N N . GLY A 1 89 ? 0.797 -9.899 6.181 1.00 94.75 89 GLY A N 1
ATOM 700 C CA . GLY A 1 89 ? 1.035 -11.046 5.301 1.00 94.75 89 GLY A CA 1
ATOM 701 C C . GLY A 1 89 ? 1.072 -10.644 3.823 1.00 94.75 89 GLY A C 1
ATOM 702 O O . GLY A 1 89 ? 0.927 -9.476 3.486 1.00 94.75 89 GLY A O 1
ATOM 703 N N . GLU A 1 90 ? 1.259 -11.612 2.924 1.00 94.38 90 GLU A N 1
ATOM 704 C CA . GLU A 1 90 ? 1.398 -11.336 1.481 1.00 94.38 90 GLU A CA 1
ATOM 705 C C . GLU A 1 90 ? 0.087 -10.936 0.789 1.00 94.38 90 GLU A C 1
ATOM 707 O O . GLU A 1 90 ? 0.131 -10.277 -0.248 1.00 94.38 90 GLU A O 1
ATOM 712 N N . ASN A 1 91 ? -1.063 -11.295 1.368 1.00 95.56 91 ASN A N 1
ATOM 713 C CA . ASN A 1 91 ? -2.392 -11.014 0.818 1.00 95.56 91 ASN A CA 1
ATOM 714 C C . ASN A 1 91 ? -2.852 -9.592 1.171 1.00 95.56 91 ASN A C 1
ATOM 716 O O . ASN A 1 91 ? -3.880 -9.392 1.824 1.00 95.56 91 ASN A O 1
ATOM 720 N N . VAL A 1 92 ? -2.045 -8.609 0.778 1.00 97.31 92 VAL A N 1
ATOM 721 C CA . VAL A 1 92 ? -2.349 -7.192 0.949 1.00 97.31 92 VAL A CA 1
ATOM 722 C C . VAL A 1 92 ? -2.197 -6.424 -0.347 1.00 97.31 92 VAL A C 1
ATOM 724 O O . VAL A 1 92 ? -1.246 -6.634 -1.103 1.00 97.31 92 VAL A O 1
ATOM 727 N N . GLU A 1 93 ? -3.094 -5.468 -0.542 1.00 97.19 93 GLU A N 1
ATOM 728 C CA . GLU A 1 93 ? -3.024 -4.502 -1.628 1.00 97.19 93 GLU A CA 1
ATOM 729 C C . GLU A 1 93 ? -2.930 -3.099 -1.042 1.00 97.19 93 GLU A C 1
ATOM 731 O O . GLU A 1 93 ? -3.745 -2.695 -0.210 1.00 97.19 93 GLU A O 1
ATOM 736 N N . CYS A 1 94 ? -1.918 -2.350 -1.468 1.00 96.69 94 CYS A N 1
ATOM 737 C CA . CYS A 1 94 ? -1.727 -0.970 -1.055 1.00 96.69 94 CYS A CA 1
ATOM 738 C C . CYS A 1 94 ? -1.960 -0.049 -2.243 1.00 96.69 94 CYS A C 1
ATOM 740 O O . CYS A 1 94 ? -1.435 -0.270 -3.333 1.00 96.69 94 CYS A O 1
ATOM 742 N N . SER A 1 95 ? -2.692 1.029 -2.006 1.00 94.62 95 SER A N 1
ATOM 743 C CA . SER A 1 95 ? -2.818 2.139 -2.938 1.00 94.62 95 SER A CA 1
ATOM 744 C C . SER A 1 95 ? -2.686 3.454 -2.189 1.00 94.62 95 SER A C 1
ATOM 746 O O . SER A 1 95 ? -3.029 3.559 -1.011 1.00 94.62 95 SER A O 1
ATOM 748 N N . SER A 1 96 ? -2.163 4.471 -2.863 1.00 92.12 96 SER A N 1
ATOM 749 C CA . SER A 1 96 ? -2.010 5.801 -2.284 1.00 92.12 96 SER A CA 1
ATOM 750 C C . SER A 1 96 ? -2.577 6.878 -3.192 1.00 92.12 96 SER A C 1
ATOM 752 O O . SER A 1 96 ? -2.563 6.759 -4.415 1.00 92.12 96 SER A O 1
ATOM 754 N N . SER A 1 97 ? -3.047 7.960 -2.582 1.00 86.25 97 SER A N 1
ATOM 755 C CA . SER A 1 97 ? -3.487 9.169 -3.275 1.00 86.25 97 SER A CA 1
ATOM 756 C C . SER A 1 97 ? -3.059 10.390 -2.475 1.00 86.25 97 SER A C 1
ATOM 758 O O . SER A 1 97 ? -3.469 10.477 -1.321 1.00 86.25 97 SER A O 1
ATOM 760 N N . ALA A 1 98 ? -2.316 11.330 -3.066 1.00 83.38 98 ALA A N 1
ATOM 761 C CA . ALA A 1 98 ? -1.803 12.546 -2.414 1.00 83.38 98 ALA A CA 1
ATOM 762 C C . ALA A 1 98 ? -1.272 12.297 -0.983 1.00 83.38 98 ALA A C 1
ATOM 764 O O . ALA A 1 98 ? -0.126 11.897 -0.826 1.00 83.38 98 ALA A O 1
ATOM 765 N N . ASP A 1 99 ? -2.123 12.443 0.039 1.00 90.56 99 ASP A N 1
ATOM 766 C CA . ASP A 1 99 ? -1.759 12.296 1.454 1.00 90.56 99 ASP A CA 1
ATOM 767 C C . ASP A 1 99 ? -2.364 11.050 2.133 1.00 90.56 99 ASP A C 1
ATOM 769 O O . ASP A 1 99 ? -2.348 10.931 3.359 1.00 90.56 99 ASP A O 1
ATOM 773 N N . SER A 1 100 ? -2.988 10.150 1.378 1.00 93.81 100 SER A N 1
ATOM 774 C CA . SER A 1 100 ? -3.731 9.001 1.903 1.00 93.81 100 SER A CA 1
ATOM 775 C C . SER A 1 100 ? -3.126 7.686 1.444 1.00 93.81 100 SER A C 1
ATOM 777 O O . SER A 1 100 ? -2.843 7.515 0.261 1.00 93.81 100 SER A O 1
ATOM 779 N N . LEU A 1 101 ? -2.995 6.751 2.379 1.00 97.19 101 LEU A N 1
ATOM 780 C CA . LEU A 1 101 ? -2.658 5.355 2.151 1.00 97.19 101 LEU A CA 1
ATOM 781 C C . LEU A 1 101 ? -3.888 4.497 2.447 1.00 97.19 101 LEU A C 1
ATOM 783 O O . LEU A 1 101 ? -4.483 4.587 3.524 1.00 97.19 101 LEU A O 1
ATOM 787 N N . ASN A 1 102 ? -4.245 3.645 1.499 1.00 97.50 102 ASN A N 1
ATOM 788 C CA . ASN A 1 102 ? -5.284 2.646 1.636 1.00 97.50 102 ASN A CA 1
ATOM 789 C C . ASN A 1 102 ? -4.655 1.255 1.565 1.00 97.50 102 ASN A C 1
ATOM 791 O O . ASN A 1 102 ? -3.960 0.932 0.605 1.00 97.50 102 ASN A O 1
ATOM 795 N N . VAL A 1 103 ? -4.905 0.444 2.586 1.00 98.44 103 VAL A N 1
ATOM 796 C CA . VAL A 1 103 ? -4.436 -0.936 2.692 1.00 98.44 103 VAL A CA 1
ATOM 797 C C . VAL A 1 103 ? -5.652 -1.842 2.723 1.00 98.44 103 VAL A C 1
ATOM 799 O O . VAL A 1 103 ? -6.537 -1.669 3.565 1.00 98.44 103 VAL A O 1
ATOM 802 N N . LEU A 1 104 ? -5.695 -2.800 1.810 1.00 98.38 104 LEU A N 1
ATOM 803 C CA . LEU A 1 104 ? -6.663 -3.885 1.786 1.00 98.38 104 LEU A CA 1
ATOM 804 C C . LEU A 1 104 ? -5.968 -5.137 2.311 1.00 98.38 104 LEU A C 1
ATOM 806 O O . LEU A 1 104 ? -4.885 -5.486 1.848 1.00 98.38 104 LEU A O 1
ATOM 810 N N . VAL A 1 105 ? -6.561 -5.780 3.310 1.00 98.12 105 VAL A N 1
ATOM 811 C CA . VAL A 1 105 ? -6.068 -7.019 3.913 1.00 98.12 105 VAL A CA 1
ATOM 812 C C . VAL A 1 105 ? -7.100 -8.098 3.633 1.00 98.12 105 VAL A C 1
ATOM 814 O O . VAL A 1 105 ? -8.168 -8.099 4.246 1.00 98.12 105 VAL A O 1
ATOM 817 N N . HIS A 1 106 ? -6.782 -9.009 2.717 1.00 96.56 106 HIS A N 1
ATOM 818 C CA . HIS A 1 106 ? -7.680 -10.103 2.354 1.00 96.56 106 HIS A CA 1
ATOM 819 C C . HIS A 1 106 ? -7.490 -11.250 3.339 1.00 96.56 106 HIS A C 1
ATOM 821 O O . HIS A 1 106 ? -6.368 -11.726 3.554 1.00 96.56 106 HIS A O 1
ATOM 827 N N . THR A 1 107 ? -8.580 -11.690 3.961 1.00 92.38 107 THR A N 1
ATOM 828 C CA . THR A 1 107 ? -8.523 -12.714 4.996 1.00 92.38 107 THR A CA 1
ATOM 829 C C . THR A 1 107 ? -9.671 -13.710 4.891 1.00 92.38 107 THR A C 1
ATOM 831 O O . THR A 1 107 ? -10.787 -13.384 4.503 1.00 92.38 107 THR A O 1
ATOM 834 N N . ASP A 1 108 ? -9.371 -14.956 5.242 1.00 91.75 108 ASP A N 1
ATOM 835 C CA . ASP A 1 108 ? -10.307 -16.074 5.331 1.00 91.75 108 ASP A CA 1
ATOM 836 C C . ASP A 1 108 ? -10.801 -16.317 6.768 1.00 91.75 108 ASP A C 1
ATOM 838 O O . ASP A 1 108 ? -11.496 -17.300 7.037 1.00 91.75 108 ASP A O 1
ATOM 842 N N . ILE A 1 109 ? -10.447 -15.434 7.710 1.00 88.69 109 ILE A N 1
ATOM 843 C CA . ILE A 1 109 ? -10.862 -15.559 9.106 1.00 88.69 109 ILE A CA 1
ATOM 844 C C . ILE A 1 109 ? -12.353 -15.268 9.255 1.00 88.69 109 ILE A C 1
ATOM 846 O O . ILE A 1 109 ? -12.902 -14.325 8.687 1.00 88.69 109 ILE A O 1
ATOM 850 N N . SER A 1 110 ? -13.016 -16.058 10.092 1.00 90.31 110 SER A N 1
ATOM 851 C CA . SER A 1 110 ? -14.396 -15.790 10.477 1.00 90.31 110 SER A CA 1
ATOM 852 C C . SER A 1 110 ? -14.479 -14.579 11.408 1.00 90.31 110 SER A C 1
ATOM 854 O O . SER A 1 110 ? -13.616 -14.368 12.265 1.00 90.31 110 SER A O 1
ATOM 856 N N . VAL A 1 111 ? -15.552 -13.798 11.286 1.00 92.06 111 VAL A N 1
ATOM 857 C CA . VAL A 1 111 ? -15.804 -12.662 12.178 1.00 92.06 111 VAL A CA 1
ATOM 858 C C . VAL A 1 111 ? -16.304 -13.186 13.527 1.00 92.06 111 VAL A C 1
ATOM 860 O O . VAL A 1 111 ? -17.482 -13.484 13.707 1.00 92.06 111 VAL A O 1
ATOM 863 N N . THR A 1 112 ? -15.384 -13.334 14.478 1.00 93.56 112 THR A N 1
ATOM 864 C CA . THR A 1 112 ? -15.645 -13.692 15.881 1.00 93.56 112 THR A CA 1
ATOM 865 C C . THR A 1 112 ? -15.011 -12.646 16.794 1.00 93.56 112 THR A C 1
ATOM 867 O O . THR A 1 112 ? -14.102 -11.929 16.379 1.00 93.56 112 THR A O 1
ATOM 870 N N . SER A 1 113 ? -15.458 -12.543 18.048 1.00 90.69 113 SER A N 1
ATOM 871 C CA . SER A 1 113 ? -14.876 -11.578 18.992 1.00 90.69 113 SER A CA 1
ATOM 872 C C . SER A 1 113 ? -13.380 -11.820 19.218 1.00 90.69 113 SER A C 1
ATOM 874 O O . SER A 1 113 ? -12.619 -10.863 19.246 1.00 90.69 113 SER A O 1
ATOM 876 N N . GLU A 1 114 ? -12.959 -13.086 19.312 1.00 94.12 114 GLU A N 1
ATOM 877 C CA . GLU A 1 114 ? -11.555 -13.491 19.470 1.00 94.12 114 GLU A CA 1
ATOM 878 C C . GLU A 1 114 ? -10.707 -13.072 18.262 1.00 94.12 114 GLU A C 1
ATOM 880 O O . GLU A 1 114 ? -9.720 -12.354 18.420 1.00 94.12 114 GLU A O 1
ATOM 885 N N . ASN A 1 115 ? -11.150 -13.407 17.045 1.00 94.31 115 ASN A N 1
ATOM 886 C CA . ASN A 1 115 ? -10.433 -13.031 15.826 1.00 94.31 115 ASN A CA 1
ATOM 887 C C . ASN A 1 115 ? -10.366 -11.508 15.660 1.00 94.31 115 ASN A C 1
ATOM 889 O O . ASN A 1 115 ? -9.342 -10.973 15.242 1.00 94.31 115 ASN A O 1
ATOM 893 N N . VAL A 1 116 ? -11.431 -10.783 16.017 1.00 94.00 116 VAL A N 1
ATOM 894 C CA . VAL A 1 116 ? -11.429 -9.314 15.996 1.00 94.00 116 VAL A CA 1
ATOM 895 C C . VAL A 1 116 ? -10.431 -8.753 17.012 1.00 94.00 116 VAL A C 1
ATOM 897 O O . VAL A 1 116 ? -9.700 -7.820 16.686 1.00 94.00 116 VAL A O 1
ATOM 900 N N . THR A 1 117 ? -10.342 -9.316 18.219 1.00 94.12 117 THR A N 1
ATOM 901 C CA . THR A 1 117 ? -9.323 -8.918 19.202 1.00 94.12 117 THR A CA 1
ATOM 902 C C . THR A 1 117 ? -7.907 -9.115 18.650 1.00 94.12 117 THR A C 1
ATOM 904 O O . THR A 1 117 ? -7.080 -8.204 18.758 1.00 94.12 117 THR A O 1
ATOM 907 N N . ASP A 1 118 ? -7.641 -10.241 17.985 1.00 94.12 118 ASP A N 1
ATOM 908 C CA . ASP A 1 118 ? -6.350 -10.521 17.349 1.00 94.12 118 ASP A CA 1
ATOM 909 C C . ASP A 1 118 ? -6.030 -9.550 16.208 1.00 94.12 118 ASP A C 1
ATOM 911 O O . ASP A 1 118 ? -4.916 -9.019 16.138 1.00 94.12 118 ASP A O 1
ATOM 915 N N . ILE A 1 119 ? -7.014 -9.248 15.355 1.00 95.06 119 ILE A N 1
ATOM 916 C CA . ILE A 1 119 ? -6.897 -8.230 14.303 1.00 95.06 119 ILE A CA 1
ATOM 917 C C . ILE A 1 119 ? -6.471 -6.885 14.903 1.00 95.06 119 ILE A C 1
ATOM 919 O O . ILE A 1 119 ? -5.542 -6.243 14.408 1.00 95.06 119 ILE A O 1
ATOM 923 N N . ILE A 1 120 ? -7.116 -6.462 15.990 1.00 93.62 120 ILE A N 1
ATOM 924 C CA . ILE A 1 120 ? -6.828 -5.179 16.637 1.00 93.62 120 ILE A CA 1
ATOM 925 C C . ILE A 1 120 ? -5.434 -5.175 17.262 1.00 93.62 120 ILE A C 1
ATOM 927 O O . ILE A 1 120 ? -4.694 -4.205 17.096 1.00 93.62 120 ILE A O 1
ATOM 931 N N . ASN A 1 121 ? -5.020 -6.264 17.907 1.00 93.25 121 ASN A N 1
ATOM 932 C CA . ASN A 1 121 ? -3.671 -6.391 18.464 1.00 93.25 121 ASN A CA 1
ATOM 933 C C . ASN A 1 121 ? -2.589 -6.343 17.377 1.00 93.25 121 ASN A C 1
ATOM 935 O O . ASN A 1 121 ? -1.546 -5.693 17.544 1.00 93.25 121 ASN A O 1
ATOM 939 N N . LYS A 1 122 ? -2.855 -6.983 16.236 1.00 95.12 122 LYS A N 1
ATOM 940 C CA . LYS A 1 122 ? -1.987 -6.961 15.058 1.00 95.12 122 LYS A CA 1
ATOM 941 C C . LYS A 1 122 ? -1.906 -5.560 14.451 1.00 95.12 122 LYS A C 1
ATOM 943 O O . LYS A 1 122 ? -0.806 -5.091 14.175 1.00 95.12 122 LYS A O 1
ATOM 948 N N . PHE A 1 123 ? -3.031 -4.856 14.343 1.00 96.00 123 PHE A N 1
ATOM 949 C CA . PHE A 1 123 ? -3.091 -3.460 13.903 1.00 96.00 123 PHE A CA 1
ATOM 950 C C . PHE A 1 123 ? -2.353 -2.497 14.850 1.00 96.00 123 PHE A C 1
ATOM 952 O O . PHE A 1 123 ? -1.583 -1.645 14.418 1.00 96.00 123 PHE A O 1
ATOM 959 N N . ILE A 1 124 ? -2.522 -2.631 16.166 1.00 93.25 124 ILE A N 1
ATOM 960 C CA . ILE A 1 124 ? -1.794 -1.793 17.132 1.00 93.25 124 ILE A CA 1
ATOM 961 C C . ILE A 1 124 ? -0.282 -2.016 16.993 1.00 93.25 124 ILE A C 1
ATOM 963 O O . ILE A 1 124 ? 0.504 -1.068 17.034 1.00 93.25 124 ILE A O 1
ATOM 967 N N . SER A 1 125 ? 0.136 -3.270 16.822 1.00 95.19 125 SER A N 1
ATOM 968 C CA . SER A 1 125 ? 1.545 -3.625 16.637 1.00 95.19 125 SER A CA 1
ATOM 969 C C . SER A 1 125 ? 2.100 -3.100 15.313 1.00 95.19 125 SER A C 1
ATOM 971 O O . SER A 1 125 ? 3.184 -2.517 15.298 1.00 95.19 125 SER A O 1
ATOM 973 N N . SER A 1 126 ? 1.345 -3.226 14.220 1.00 96.88 126 SER A N 1
ATOM 974 C CA . SER A 1 126 ? 1.745 -2.705 12.913 1.00 96.88 126 SER A CA 1
ATOM 975 C C . SER A 1 126 ? 1.936 -1.191 12.944 1.00 96.88 126 SER A C 1
ATOM 977 O O . SER A 1 126 ? 2.938 -0.703 12.429 1.00 96.88 126 SER A O 1
ATOM 979 N N . MET A 1 127 ? 1.055 -0.441 13.613 1.00 95.00 127 MET A N 1
ATOM 980 C CA . MET A 1 127 ? 1.175 1.015 13.716 1.00 95.00 127 MET A CA 1
ATOM 981 C C . MET A 1 127 ? 2.376 1.454 14.561 1.00 95.00 127 MET A C 1
ATOM 983 O O . MET A 1 127 ? 2.990 2.480 14.264 1.00 95.00 127 MET A O 1
ATOM 987 N N . LYS A 1 128 ? 2.787 0.662 15.563 1.00 93.44 128 LYS A N 1
ATOM 988 C CA . LYS A 1 128 ? 4.060 0.893 16.270 1.00 93.44 128 LYS A CA 1
ATOM 989 C C . LYS A 1 128 ? 5.247 0.763 15.315 1.00 93.44 128 LYS A C 1
ATOM 991 O O . LYS A 1 128 ? 6.125 1.623 15.326 1.00 93.44 128 LYS A O 1
ATOM 996 N N . TYR A 1 129 ? 5.259 -0.268 14.468 1.00 93.69 129 TYR A N 1
ATOM 997 C CA . TYR A 1 129 ? 6.305 -0.433 13.455 1.00 93.69 129 TYR A CA 1
ATOM 998 C C . TYR A 1 129 ? 6.261 0.661 12.391 1.00 93.69 129 TYR A C 1
ATOM 1000 O O . TYR A 1 129 ? 7.313 1.161 12.003 1.00 93.69 129 TYR A O 1
ATOM 1008 N N . TYR A 1 130 ? 5.064 1.081 11.979 1.00 95.25 130 TYR A N 1
ATOM 1009 C CA . TYR A 1 130 ? 4.886 2.188 11.048 1.00 95.25 130 TYR A CA 1
ATOM 1010 C C . TYR A 1 130 ? 5.534 3.465 11.585 1.00 95.25 130 TYR A C 1
ATOM 1012 O O . TYR A 1 130 ? 6.316 4.097 10.886 1.00 95.25 130 TYR A O 1
ATOM 1020 N N . LYS A 1 131 ? 5.262 3.818 12.849 1.00 93.62 131 LYS A N 1
ATOM 1021 C CA . LYS A 1 131 ? 5.843 5.002 13.496 1.00 93.62 131 LYS A CA 1
ATOM 1022 C C . LYS A 1 131 ? 7.373 4.953 13.510 1.00 93.62 131 LYS A C 1
ATOM 1024 O O . LYS A 1 131 ? 8.005 5.937 13.152 1.00 93.62 131 LYS A O 1
ATOM 1029 N N . ILE A 1 132 ? 7.959 3.809 13.871 1.00 92.19 132 ILE A 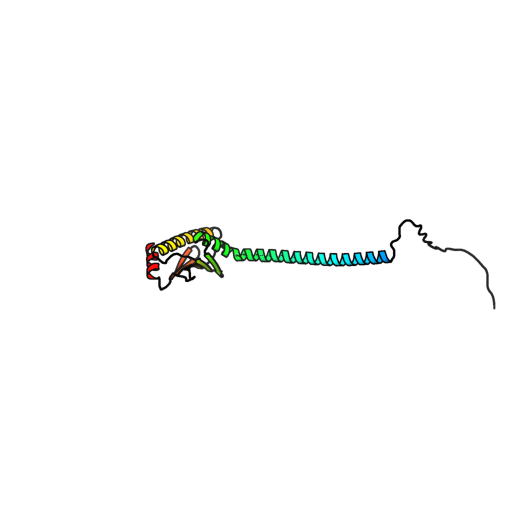N 1
ATOM 1030 C CA . ILE A 1 132 ? 9.422 3.622 13.872 1.00 92.19 132 ILE A CA 1
ATOM 1031 C C . ILE A 1 132 ? 9.997 3.778 12.455 1.00 92.19 132 ILE A C 1
ATOM 1033 O O . ILE A 1 132 ? 11.027 4.426 12.259 1.00 92.19 132 ILE A O 1
ATOM 1037 N N . ALA A 1 133 ? 9.332 3.199 11.452 1.00 92.50 133 ALA A N 1
ATOM 1038 C CA . ALA A 1 133 ? 9.749 3.319 10.060 1.00 92.50 133 ALA A CA 1
ATOM 1039 C C . ALA A 1 133 ? 9.646 4.772 9.568 1.00 92.50 133 ALA A C 1
ATOM 1041 O O . ALA A 1 133 ? 10.589 5.277 8.964 1.00 92.50 133 ALA A O 1
ATOM 1042 N N . TYR A 1 134 ? 8.559 5.473 9.897 1.00 93.12 134 TYR A N 1
ATOM 1043 C CA . TYR A 1 134 ? 8.383 6.897 9.612 1.00 93.12 134 TYR A CA 1
ATOM 1044 C C . TYR A 1 134 ? 9.485 7.754 10.248 1.00 93.12 134 TYR A C 1
ATOM 1046 O O . TYR A 1 134 ? 10.046 8.610 9.579 1.00 93.12 134 TYR A O 1
ATOM 1054 N N . GLU A 1 135 ? 9.870 7.494 11.499 1.00 92.19 135 GLU A N 1
ATOM 1055 C CA . GLU A 1 135 ? 10.971 8.216 12.159 1.00 92.19 135 GLU A CA 1
ATOM 1056 C C . GLU A 1 135 ? 12.325 8.018 11.457 1.00 92.19 135 GLU A C 1
ATOM 1058 O O . GLU A 1 135 ? 13.202 8.875 11.546 1.00 92.19 135 GLU A O 1
ATOM 1063 N N . THR A 1 136 ? 12.497 6.901 10.745 1.00 90.62 136 THR A N 1
ATOM 1064 C CA . THR A 1 136 ? 13.734 6.581 10.019 1.00 90.62 136 THR A CA 1
ATOM 1065 C C . THR A 1 136 ? 13.719 7.123 8.587 1.00 90.62 136 THR A C 1
ATOM 1067 O O . THR A 1 136 ? 14.750 7.561 8.080 1.00 90.62 136 THR A O 1
ATOM 1070 N N . THR A 1 137 ? 12.561 7.093 7.925 1.00 90.12 137 THR A N 1
ATOM 1071 C CA . THR A 1 137 ? 12.367 7.540 6.538 1.00 90.12 137 THR A CA 1
ATOM 1072 C C . THR A 1 137 ? 11.086 8.373 6.418 1.00 90.12 137 THR A C 1
ATOM 1074 O O . THR A 1 137 ? 10.098 7.890 5.853 1.00 90.12 137 THR A O 1
ATOM 1077 N N . PRO A 1 138 ? 11.069 9.607 6.955 1.00 89.44 138 PRO A N 1
ATOM 1078 C CA . PRO A 1 138 ? 9.845 10.398 7.067 1.00 89.44 138 PRO A CA 1
ATOM 1079 C C . PRO A 1 138 ? 9.242 10.720 5.703 1.00 89.44 138 PRO A C 1
ATOM 1081 O O . PRO A 1 138 ? 8.042 10.543 5.529 1.00 89.44 138 PRO A O 1
ATOM 1084 N N . ASP A 1 139 ? 10.066 11.072 4.714 1.00 88.50 139 ASP A N 1
ATOM 1085 C CA . ASP A 1 139 ? 9.608 11.451 3.370 1.00 88.50 139 ASP A CA 1
ATOM 1086 C C . ASP A 1 139 ? 8.846 10.320 2.653 1.00 88.50 139 ASP A C 1
ATOM 1088 O O . ASP A 1 139 ? 7.895 10.580 1.921 1.00 88.50 139 ASP A O 1
ATOM 1092 N N . ASN A 1 140 ? 9.194 9.058 2.927 1.00 89.88 140 ASN A N 1
ATOM 1093 C CA . ASN A 1 140 ? 8.576 7.894 2.283 1.00 89.88 140 ASN A CA 1
ATOM 1094 C C . ASN A 1 140 ? 7.312 7.398 3.002 1.00 89.88 140 ASN A C 1
ATOM 1096 O O . ASN A 1 140 ? 6.583 6.569 2.468 1.00 89.88 140 ASN A O 1
ATOM 1100 N N . LEU A 1 141 ? 7.050 7.846 4.231 1.00 92.00 141 LEU A N 1
ATOM 1101 C CA . LEU A 1 141 ? 5.924 7.366 5.044 1.00 92.00 141 LEU A CA 1
ATOM 1102 C C . LEU A 1 141 ? 5.084 8.518 5.613 1.00 92.00 141 LEU A C 1
ATOM 1104 O O . LEU A 1 141 ? 4.375 8.351 6.610 1.00 92.00 141 LEU A O 1
ATOM 1108 N N . ASN A 1 142 ? 5.121 9.687 4.973 1.00 92.12 142 ASN A N 1
ATOM 1109 C CA . ASN A 1 142 ? 4.405 10.887 5.407 1.00 92.12 142 ASN A CA 1
ATOM 1110 C C . ASN A 1 142 ? 2.932 10.924 4.951 1.00 92.12 142 ASN A C 1
ATOM 1112 O O . ASN A 1 142 ? 2.436 11.950 4.488 1.00 92.12 142 ASN A O 1
ATOM 1116 N N . PHE A 1 143 ? 2.213 9.809 5.073 1.00 93.94 143 PHE A N 1
ATOM 1117 C CA . PHE A 1 143 ? 0.779 9.774 4.789 1.00 93.94 143 PHE A CA 1
ATOM 1118 C C . PHE A 1 143 ? -0.002 10.401 5.951 1.00 93.94 143 PHE A C 1
ATOM 1120 O O . PHE A 1 143 ? 0.146 10.014 7.112 1.00 93.94 143 PHE A O 1
ATOM 1127 N N . LYS A 1 144 ? -0.859 11.374 5.634 1.00 95.12 144 LYS A N 1
ATOM 1128 C CA . LYS A 1 144 ? -1.748 12.035 6.596 1.00 95.12 144 LYS A CA 1
ATOM 1129 C C . LYS A 1 144 ? -2.879 11.121 7.049 1.00 95.12 144 LYS A C 1
ATOM 1131 O O . LYS A 1 144 ? -3.276 11.175 8.211 1.00 95.12 144 LYS A O 1
ATOM 1136 N N . PHE A 1 145 ? -3.407 10.308 6.141 1.00 96.19 145 PHE A N 1
ATOM 1137 C CA . PHE A 1 145 ? -4.489 9.372 6.424 1.00 96.19 145 PHE A CA 1
ATOM 1138 C C . PHE A 1 145 ? -4.055 7.961 6.059 1.00 96.19 145 PHE A C 1
ATOM 1140 O O . PHE A 1 145 ? -3.612 7.723 4.941 1.00 96.19 145 PHE A O 1
ATOM 1147 N N . ILE A 1 146 ? -4.200 7.018 6.985 1.00 97.69 146 ILE A N 1
ATOM 1148 C CA . ILE A 1 146 ? -3.872 5.610 6.751 1.00 97.69 146 ILE A CA 1
ATOM 1149 C C . ILE A 1 146 ? -5.112 4.794 7.080 1.00 97.69 146 ILE A C 1
ATOM 1151 O O . ILE A 1 146 ? -5.548 4.787 8.229 1.00 97.69 146 ILE A O 1
ATOM 1155 N N . SER A 1 147 ? -5.689 4.129 6.085 1.00 97.88 147 SER A N 1
ATOM 1156 C CA . SER A 1 147 ? -6.844 3.246 6.267 1.00 97.88 147 SER A CA 1
ATOM 1157 C C . SER A 1 147 ? -6.440 1.801 6.034 1.00 97.88 147 SER A C 1
ATOM 1159 O O . SER A 1 147 ? -5.863 1.482 4.999 1.00 97.88 147 SER A O 1
ATOM 1161 N N . VAL A 1 148 ? -6.745 0.935 6.998 1.00 98.44 148 VAL A N 1
ATOM 1162 C CA . VAL A 1 148 ? -6.545 -0.514 6.905 1.00 98.44 148 VAL A CA 1
ATOM 1163 C C . VAL A 1 148 ? -7.916 -1.174 6.901 1.00 98.44 148 VAL A C 1
ATOM 1165 O O . VAL A 1 148 ? -8.647 -1.083 7.888 1.00 98.44 148 VAL A O 1
ATOM 1168 N N . ASN A 1 149 ? -8.258 -1.810 5.786 1.00 98.00 149 ASN A N 1
ATOM 1169 C CA . ASN A 1 149 ? -9.552 -2.430 5.532 1.00 98.00 149 ASN A CA 1
ATOM 1170 C C . ASN A 1 149 ? -9.368 -3.944 5.500 1.00 98.00 149 ASN A C 1
ATOM 1172 O O . ASN A 1 149 ? -8.641 -4.463 4.656 1.00 98.00 149 ASN A O 1
ATOM 1176 N N . TYR A 1 150 ? -10.028 -4.640 6.414 1.00 97.38 150 TYR A N 1
ATOM 1177 C CA . TYR A 1 150 ? -10.074 -6.092 6.450 1.00 97.38 150 TYR A CA 1
ATOM 1178 C C . TYR A 1 150 ? -11.260 -6.567 5.621 1.00 97.38 150 TYR A C 1
ATOM 1180 O O . TYR A 1 150 ? -12.402 -6.165 5.876 1.00 97.38 150 TYR A O 1
ATOM 1188 N N . LEU A 1 151 ? -10.955 -7.383 4.617 1.00 96.44 151 LEU A N 1
ATOM 1189 C CA . LEU A 1 151 ? -11.901 -7.905 3.642 1.00 96.44 151 LEU A CA 1
ATOM 1190 C C . LEU A 1 151 ? -12.109 -9.402 3.866 1.00 96.44 151 LEU A C 1
ATOM 1192 O O . LEU A 1 151 ? -11.156 -10.115 4.188 1.00 96.44 151 LEU A O 1
ATOM 1196 N N . ASP A 1 152 ? -13.343 -9.864 3.690 1.00 92.25 152 ASP A N 1
ATOM 1197 C CA . ASP A 1 152 ? -13.653 -11.292 3.639 1.00 92.25 152 ASP A CA 1
ATOM 1198 C C . ASP A 1 152 ? -13.289 -11.918 2.275 1.00 92.25 152 ASP A C 1
ATOM 1200 O O . ASP A 1 152 ? -12.705 -11.274 1.402 1.00 92.25 152 ASP A O 1
ATOM 1204 N N . LEU A 1 153 ? -13.624 -13.199 2.092 1.00 89.38 153 LEU A N 1
ATOM 1205 C CA . LEU A 1 153 ? -13.367 -13.946 0.853 1.00 89.38 153 LEU A CA 1
ATOM 1206 C C . LEU A 1 153 ? -14.135 -13.421 -0.369 1.00 89.38 153 LEU A C 1
ATOM 1208 O O . LEU A 1 153 ? -13.776 -13.766 -1.494 1.00 89.38 153 LEU A O 1
ATOM 1212 N N . ASP A 1 154 ? -15.180 -12.626 -0.148 1.00 90.50 154 ASP A N 1
ATOM 1213 C CA . ASP A 1 154 ? -16.012 -12.015 -1.183 1.00 90.50 154 ASP A CA 1
ATOM 1214 C C . ASP A 1 154 ? -15.624 -10.536 -1.411 1.00 90.50 154 ASP A C 1
ATOM 1216 O O . ASP A 1 154 ? -16.380 -9.779 -2.024 1.00 90.50 154 ASP A O 1
ATOM 1220 N N . ASP A 1 155 ? -14.453 -10.122 -0.907 1.00 92.00 155 ASP A N 1
ATOM 1221 C CA . ASP A 1 155 ? -13.911 -8.759 -0.931 1.00 92.00 155 ASP A CA 1
ATOM 1222 C C . ASP A 1 155 ? -14.803 -7.706 -0.244 1.00 92.00 155 ASP A C 1
ATOM 1224 O O . ASP A 1 155 ? -14.678 -6.498 -0.483 1.00 92.00 155 ASP A O 1
ATOM 1228 N N . ASN A 1 156 ? -15.686 -8.127 0.668 1.00 92.19 156 ASN A N 1
ATOM 1229 C CA . ASN A 1 156 ? -16.491 -7.203 1.457 1.00 92.19 156 ASN A CA 1
ATOM 1230 C C . ASN A 1 156 ? -15.724 -6.751 2.698 1.00 92.19 156 ASN A C 1
ATOM 1232 O O . ASN A 1 156 ? -15.242 -7.553 3.500 1.00 92.19 156 ASN A O 1
ATOM 1236 N N . ALA A 1 157 ? -15.650 -5.434 2.894 1.00 94.56 157 ALA A N 1
ATOM 1237 C CA . ALA A 1 157 ? -15.031 -4.863 4.080 1.00 94.56 157 ALA A CA 1
ATOM 1238 C C . ALA A 1 157 ? -15.918 -5.072 5.312 1.00 94.56 157 ALA A C 1
ATOM 1240 O O . ALA A 1 157 ? -16.980 -4.457 5.427 1.00 94.56 157 ALA A O 1
ATOM 1241 N N . PHE A 1 158 ? -15.451 -5.881 6.263 1.00 95.06 158 PHE A N 1
ATOM 1242 C CA . PHE A 1 158 ? -16.150 -6.088 7.534 1.00 95.06 158 PHE A CA 1
ATOM 1243 C C . PHE A 1 158 ? -15.614 -5.197 8.660 1.00 95.06 158 PHE A C 1
ATOM 1245 O O . PHE A 1 158 ? -16.347 -4.887 9.600 1.00 95.06 158 PHE A O 1
ATOM 1252 N N . LEU A 1 159 ? -14.355 -4.755 8.568 1.00 96.25 159 LEU A N 1
ATOM 1253 C CA . LEU A 1 159 ? -13.723 -3.852 9.528 1.00 96.25 159 LEU A CA 1
ATOM 1254 C C . LEU A 1 159 ? -12.747 -2.915 8.813 1.00 96.25 159 LEU A C 1
ATOM 1256 O O . LEU A 1 159 ? -11.846 -3.363 8.112 1.00 96.25 159 LEU A O 1
ATOM 1260 N N . SER A 1 160 ? -12.870 -1.613 9.047 1.00 97.00 160 SER A N 1
ATOM 1261 C CA . SER A 1 160 ? -11.912 -0.611 8.581 1.00 97.00 160 SER A CA 1
ATOM 1262 C C . SER A 1 160 ? -11.475 0.287 9.729 1.00 97.00 160 SER A C 1
ATOM 1264 O O . SER A 1 160 ? -12.303 0.841 10.455 1.00 97.00 160 SER A O 1
ATOM 1266 N N . LEU A 1 161 ? -10.164 0.470 9.850 1.00 97.50 161 LEU A N 1
ATOM 1267 C CA . LEU A 1 161 ? -9.516 1.295 10.863 1.00 97.50 161 LEU A CA 1
ATOM 1268 C C . LEU A 1 161 ? -8.756 2.419 10.162 1.00 97.50 161 LEU A C 1
ATOM 1270 O O . LEU A 1 161 ? -7.855 2.155 9.367 1.00 97.50 161 LEU A O 1
ATOM 1274 N N . THR A 1 162 ? -9.102 3.667 10.466 1.00 96.94 162 THR A N 1
ATOM 1275 C CA . THR A 1 162 ? -8.429 4.841 9.903 1.00 96.94 162 THR A CA 1
ATOM 1276 C C . THR A 1 162 ? -7.652 5.575 10.981 1.00 96.94 162 THR A C 1
ATOM 1278 O O . THR A 1 162 ? -8.224 6.026 11.977 1.00 96.94 162 THR A O 1
ATOM 1281 N N . ILE A 1 163 ? -6.361 5.756 10.730 1.00 96.69 163 ILE A N 1
ATOM 1282 C CA . ILE A 1 163 ? -5.460 6.611 11.493 1.00 96.69 163 ILE A CA 1
ATOM 1283 C C . ILE A 1 163 ? -5.330 7.963 10.796 1.00 96.69 163 ILE A C 1
ATOM 1285 O O . ILE A 1 163 ? -5.237 8.032 9.567 1.00 96.69 163 ILE A O 1
ATOM 1289 N N . VAL A 1 164 ? -5.289 9.032 11.586 1.00 96.31 164 VAL A N 1
ATOM 1290 C CA . VAL A 1 164 ? -4.845 10.353 11.140 1.00 96.31 164 VAL A CA 1
ATOM 1291 C C . VAL A 1 164 ? -3.493 10.670 11.767 1.00 96.31 164 VAL A C 1
ATOM 1293 O O . VAL A 1 164 ? -3.278 10.441 12.957 1.00 96.31 164 VAL A O 1
ATOM 1296 N N . LYS A 1 165 ? -2.573 11.182 10.956 1.00 94.12 165 LYS A N 1
ATOM 1297 C CA . LYS A 1 165 ? -1.321 11.761 11.428 1.00 94.12 165 LYS A CA 1
ATOM 1298 C C . LYS A 1 165 ? -1.544 13.242 11.731 1.00 94.12 165 LYS A C 1
ATOM 1300 O O . LYS A 1 165 ? -1.959 14.007 10.856 1.00 94.12 165 LYS A O 1
ATOM 1305 N N . THR A 1 166 ? -1.217 13.650 12.947 1.00 88.56 166 THR A N 1
ATOM 1306 C CA . THR A 1 166 ? -1.278 15.035 13.431 1.00 88.56 166 THR A CA 1
ATOM 1307 C C . THR A 1 166 ? 0.077 15.402 13.995 1.00 88.56 166 THR A C 1
ATOM 1309 O O . THR A 1 166 ? 0.492 14.785 14.962 1.00 88.56 166 THR A O 1
ATOM 1312 N N . ASP A 1 167 ? 0.771 16.369 13.390 1.00 80.06 167 ASP A N 1
ATOM 1313 C CA . ASP A 1 167 ? 2.133 16.791 13.749 1.00 80.06 167 ASP A CA 1
ATOM 1314 C C . ASP A 1 167 ? 3.084 15.595 13.984 1.00 80.06 167 ASP A C 1
ATOM 1316 O O . ASP A 1 167 ? 3.612 15.058 13.004 1.00 80.06 167 ASP A O 1
ATOM 1320 N N . ASP A 1 168 ? 3.197 15.122 15.232 1.00 73.88 168 ASP A N 1
ATOM 1321 C CA . ASP A 1 168 ? 4.060 14.019 15.683 1.00 73.88 168 ASP A CA 1
ATOM 1322 C C . ASP A 1 168 ? 3.311 12.774 16.219 1.00 73.88 168 ASP A C 1
ATOM 1324 O O . ASP A 1 168 ? 3.932 11.828 16.717 1.00 73.88 168 ASP A O 1
ATOM 1328 N N . THR A 1 169 ? 1.978 12.743 16.149 1.00 86.00 169 THR A N 1
ATOM 1329 C CA . THR A 1 169 ? 1.139 11.642 16.643 1.00 86.00 169 THR A CA 1
ATOM 1330 C C . THR A 1 169 ? 0.373 10.944 15.522 1.00 86.00 169 THR A C 1
ATOM 1332 O O . THR A 1 169 ? 0.055 11.518 14.480 1.00 86.00 169 THR A O 1
ATOM 1335 N N . PHE A 1 170 ? 0.090 9.661 15.750 1.00 92.81 170 PHE A N 1
ATOM 1336 C CA . PHE A 1 170 ? -0.794 8.837 14.932 1.00 92.81 170 PHE A CA 1
ATOM 1337 C C . PHE A 1 170 ? -1.993 8.462 15.795 1.00 92.81 170 PHE A C 1
ATOM 1339 O O . PHE A 1 170 ? -1.842 7.756 16.794 1.00 92.81 170 PHE A O 1
ATOM 1346 N N . GLU A 1 171 ? -3.171 8.950 15.426 1.00 93.44 171 GLU A N 1
ATOM 1347 C CA . GLU A 1 171 ? -4.380 8.844 16.237 1.00 93.44 171 GLU A CA 1
ATOM 1348 C C . GLU A 1 171 ? -5.458 8.053 15.507 1.00 93.44 171 GLU A C 1
ATOM 1350 O O . GLU A 1 171 ? -5.697 8.244 14.313 1.00 93.44 171 GLU A O 1
ATOM 1355 N N . LEU A 1 172 ? -6.131 7.158 16.233 1.00 93.38 172 LEU A N 1
ATOM 1356 C CA . LEU A 1 172 ? -7.290 6.455 15.702 1.00 93.38 172 LEU A CA 1
ATOM 1357 C C . LEU A 1 172 ? -8.429 7.454 15.494 1.00 93.38 172 LEU A C 1
ATOM 1359 O O . LEU A 1 172 ? -8.967 8.003 16.449 1.00 93.38 172 LEU A O 1
ATOM 1363 N N . ASN A 1 173 ? -8.793 7.669 14.235 1.00 93.94 173 ASN A N 1
ATOM 1364 C CA . ASN A 1 173 ? -9.792 8.653 13.833 1.00 93.94 173 ASN A CA 1
ATOM 1365 C C . ASN A 1 173 ? -11.158 8.011 13.574 1.00 93.94 173 ASN A C 1
ATOM 1367 O O . ASN A 1 173 ? -12.199 8.579 13.900 1.00 93.94 173 ASN A O 1
ATOM 1371 N N . LYS A 1 174 ? -11.173 6.829 12.949 1.00 94.69 174 LYS A N 1
ATOM 1372 C CA . LYS A 1 174 ? -12.420 6.195 12.515 1.00 94.69 174 LYS A CA 1
ATOM 1373 C C . LYS A 1 174 ? -12.340 4.678 12.599 1.00 94.69 174 LYS A C 1
ATOM 1375 O O . LYS A 1 174 ? -11.350 4.086 12.180 1.00 94.69 174 LYS A O 1
ATOM 1380 N N . ILE A 1 175 ? -13.424 4.076 13.080 1.00 94.94 175 ILE A N 1
ATOM 1381 C CA . ILE A 1 175 ? -13.709 2.648 12.947 1.00 94.94 175 ILE A CA 1
ATOM 1382 C C . ILE A 1 175 ? -14.994 2.526 12.128 1.00 94.94 175 ILE A C 1
ATOM 1384 O O . ILE A 1 175 ? -15.996 3.171 12.437 1.00 94.94 175 ILE A O 1
ATOM 1388 N N . LEU A 1 176 ? -14.953 1.725 11.071 1.00 94.56 176 LEU A N 1
ATOM 1389 C CA . LEU A 1 176 ? -16.116 1.321 10.289 1.00 94.56 176 LEU A CA 1
ATOM 1390 C C . LEU A 1 176 ? -16.271 -0.188 10.403 1.00 94.56 176 LEU A C 1
ATOM 1392 O O . LEU A 1 176 ? -15.280 -0.911 10.344 1.00 94.56 176 LEU A O 1
ATOM 1396 N N . VAL A 1 177 ? -17.505 -0.645 10.566 1.00 94.94 177 VAL A N 1
ATOM 1397 C CA . VAL A 1 177 ? -17.833 -2.062 10.729 1.00 94.94 177 VAL A CA 1
ATOM 1398 C C . VAL A 1 177 ? -18.988 -2.420 9.810 1.00 94.94 177 VAL A C 1
ATOM 1400 O O . VAL A 1 177 ? -19.848 -1.573 9.550 1.00 94.94 177 VAL A O 1
ATOM 1403 N N . ASP A 1 178 ? -19.022 -3.664 9.341 1.00 93.00 178 ASP A N 1
ATOM 1404 C CA . ASP A 1 178 ? -20.222 -4.195 8.702 1.00 93.00 178 ASP A CA 1
ATOM 1405 C C . ASP A 1 178 ? -21.376 -4.204 9.715 1.00 93.00 178 ASP A C 1
ATOM 1407 O O . ASP A 1 178 ? -21.287 -4.788 10.800 1.00 93.00 178 ASP A O 1
ATOM 1411 N N . ALA A 1 179 ? -22.481 -3.564 9.327 1.00 90.06 179 ALA A N 1
ATOM 1412 C CA . ALA A 1 179 ? -23.699 -3.470 10.112 1.00 90.06 179 ALA A CA 1
ATOM 1413 C C . ALA A 1 179 ? -24.201 -4.849 10.567 1.00 90.06 179 ALA A C 1
ATOM 1415 O O . ALA A 1 179 ? -24.689 -4.968 11.692 1.00 90.06 179 ALA A O 1
ATOM 1416 N N . THR A 1 180 ? -24.042 -5.890 9.741 1.00 91.62 180 THR A N 1
ATOM 1417 C CA . THR A 1 180 ? -24.518 -7.246 10.060 1.00 91.62 180 THR A CA 1
ATOM 1418 C C . THR A 1 180 ? -23.679 -7.956 11.126 1.00 91.62 180 THR A C 1
ATOM 1420 O O . THR A 1 180 ? -24.172 -8.876 11.776 1.00 91.62 180 THR A O 1
ATOM 1423 N N . GLN A 1 181 ? -22.446 -7.495 11.355 1.00 89.75 181 GLN A N 1
ATOM 1424 C CA . GLN A 1 181 ? -21.471 -8.092 12.275 1.00 89.75 181 GLN A CA 1
ATOM 1425 C C . GLN A 1 181 ? -21.160 -7.198 13.49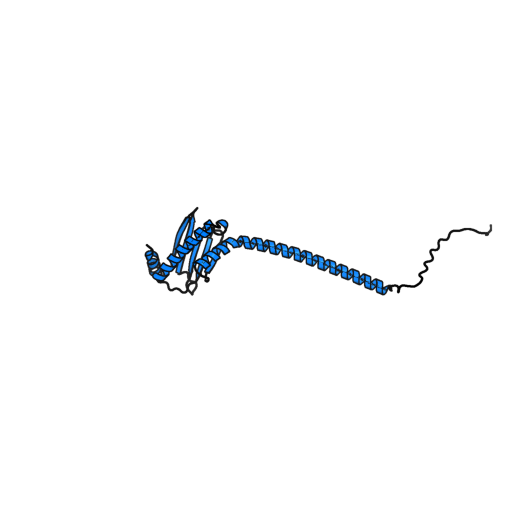0 1.00 89.75 181 GLN A C 1
ATOM 1427 O O . GLN A 1 181 ? -20.281 -7.517 14.296 1.00 89.75 181 GLN A O 1
ATOM 1432 N N . THR A 1 182 ? -21.871 -6.074 13.631 1.00 90.38 182 THR A N 1
ATOM 1433 C CA . THR A 1 182 ? -21.573 -5.005 14.599 1.00 90.38 182 THR A CA 1
ATOM 1434 C C . THR A 1 182 ? -21.382 -5.514 16.030 1.00 90.38 182 THR A C 1
ATOM 1436 O O . THR A 1 182 ? -20.370 -5.194 16.650 1.00 90.38 182 THR A O 1
ATOM 1439 N N . ASP A 1 183 ? -22.304 -6.329 16.553 1.00 90.81 183 ASP A N 1
ATOM 1440 C CA . ASP A 1 183 ? -22.257 -6.788 17.952 1.00 90.81 183 ASP A CA 1
ATOM 1441 C C . ASP A 1 183 ? -21.010 -7.635 18.239 1.00 90.81 183 ASP A C 1
ATOM 1443 O O . ASP A 1 183 ? -20.339 -7.462 19.264 1.00 90.81 183 ASP A O 1
ATOM 1447 N N . THR A 1 184 ? -20.654 -8.514 17.301 1.00 90.50 184 THR A N 1
ATOM 1448 C CA . THR A 1 184 ? -19.454 -9.352 17.377 1.00 90.50 184 THR A CA 1
ATOM 1449 C C . THR A 1 184 ? -18.189 -8.501 17.353 1.00 90.50 184 THR A C 1
ATOM 1451 O O . THR A 1 184 ? -17.296 -8.685 18.184 1.00 90.50 184 THR A O 1
ATOM 1454 N N . ILE A 1 185 ? -18.122 -7.533 16.436 1.00 89.88 185 ILE A N 1
ATOM 1455 C CA . ILE A 1 185 ? -16.948 -6.674 16.269 1.00 89.88 185 ILE A CA 1
ATOM 1456 C C . ILE A 1 185 ? -16.768 -5.750 17.482 1.00 89.88 185 ILE A C 1
ATOM 1458 O O . ILE A 1 185 ? -15.662 -5.640 18.010 1.00 89.88 185 ILE A O 1
ATOM 1462 N N . ILE A 1 186 ? -17.842 -5.138 17.991 1.00 89.31 186 ILE A N 1
ATOM 1463 C CA . ILE A 1 186 ? -17.794 -4.301 19.202 1.00 89.31 186 ILE A CA 1
ATOM 1464 C C . ILE A 1 186 ? -17.359 -5.123 20.425 1.00 89.31 186 ILE A C 1
ATOM 1466 O O . ILE A 1 186 ? -16.579 -4.643 21.255 1.00 89.31 186 ILE A O 1
ATOM 1470 N N . SER A 1 187 ? -17.799 -6.378 20.527 1.00 89.94 187 SER A N 1
ATOM 1471 C CA . SER A 1 187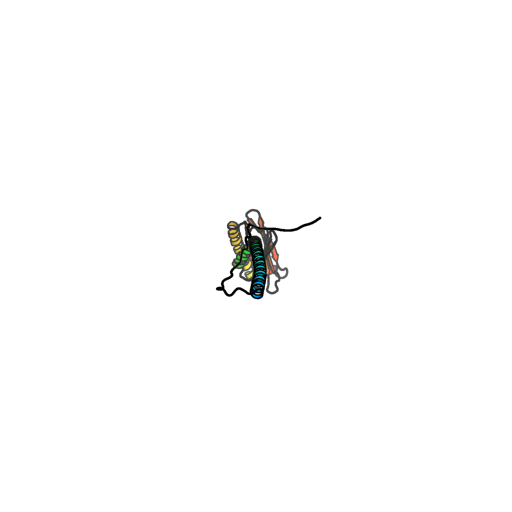 ? -17.369 -7.275 21.606 1.00 89.94 187 SER A CA 1
ATOM 1472 C C . SER A 1 187 ? -15.859 -7.547 21.546 1.00 89.94 187 SER A C 1
ATOM 1474 O O . SER A 1 187 ? -15.173 -7.463 22.565 1.00 89.94 187 SER A O 1
ATOM 1476 N N . GLY A 1 188 ? -15.305 -7.778 20.351 1.00 85.62 188 GLY A N 1
ATOM 1477 C CA . GLY A 1 188 ? -13.857 -7.939 20.165 1.00 85.62 188 GLY A CA 1
ATOM 1478 C C . GLY A 1 188 ? -13.055 -6.663 20.450 1.00 85.62 188 GLY A C 1
ATOM 1479 O O . GLY A 1 188 ? -11.990 -6.724 21.064 1.00 85.62 188 GLY A O 1
ATOM 1480 N N . LEU A 1 189 ? -13.588 -5.494 20.073 1.00 85.31 189 LEU A N 1
ATOM 1481 C CA . LEU A 1 189 ? -12.971 -4.185 20.336 1.00 85.31 189 LEU A CA 1
ATOM 1482 C C . LEU A 1 189 ? -12.903 -3.854 21.832 1.00 85.31 189 LEU A C 1
ATOM 1484 O O . LEU A 1 189 ? -11.906 -3.311 22.302 1.00 85.31 189 LEU A O 1
ATOM 1488 N N . SER A 1 190 ? -13.957 -4.178 22.581 1.00 81.88 190 SER A N 1
ATOM 1489 C CA . SER A 1 190 ? -14.052 -3.867 24.014 1.00 81.88 190 SER A CA 1
ATOM 1490 C C . SER A 1 190 ? -13.225 -4.795 24.908 1.00 81.88 190 SER A C 1
ATOM 1492 O O . SER A 1 190 ? -12.938 -4.434 26.046 1.00 81.88 190 SER A O 1
ATOM 1494 N N . S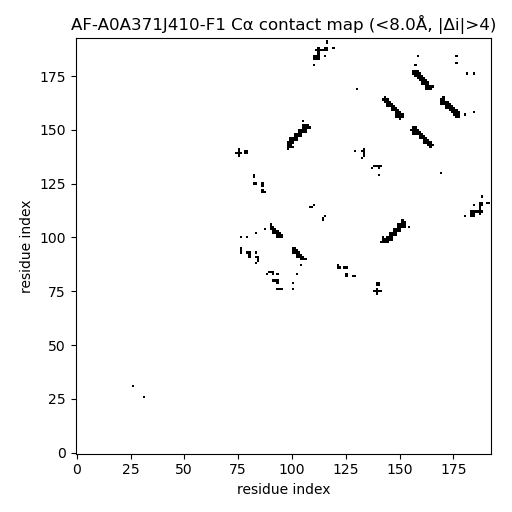ER A 1 191 ? -12.790 -5.943 24.382 1.00 72.56 191 SER A N 1
ATOM 1495 C CA . SER A 1 191 ? -11.965 -6.927 25.098 1.00 72.56 191 SER A CA 1
ATOM 1496 C C . SER A 1 191 ? -10.501 -6.495 25.290 1.00 72.56 191 SER A C 1
ATOM 1498 O O . SER A 1 191 ? -9.768 -7.153 26.021 1.00 72.56 191 SER A O 1
ATOM 1500 N N . ASN A 1 192 ? -10.077 -5.392 24.660 1.00 56.00 192 ASN A N 1
ATOM 1501 C CA . ASN A 1 192 ? -8.734 -4.810 24.786 1.00 56.00 192 ASN A CA 1
ATOM 1502 C C . ASN A 1 192 ? -8.643 -3.658 25.819 1.00 56.00 192 ASN A C 1
ATOM 1504 O O . ASN A 1 192 ? -7.635 -2.949 25.835 1.00 56.00 192 ASN A O 1
ATOM 1508 N N . ASN A 1 193 ? -9.676 -3.461 26.654 1.00 45.03 193 ASN A N 1
ATOM 1509 C CA . ASN A 1 193 ? -9.660 -2.523 27.792 1.00 45.03 193 ASN A CA 1
ATOM 1510 C C . ASN A 1 193 ? -9.171 -3.173 29.090 1.00 45.03 193 ASN A C 1
ATOM 1512 O O . ASN A 1 193 ? -9.626 -4.297 29.396 1.00 45.03 193 ASN A O 1
#

Radius of gyration: 42.98 Å; Cα contacts (8 Å, |Δi|>4): 201; chains: 1; bounding box: 88×58×133 Å

pLDDT: mean 84.03, std 18.75, range [31.64, 98.44]

Secondary structure (DSSP, 8-state):
-----------------------S-PPPHHHHHHHHHHHHHHHHHHHHHHHHHHHHHHHHHHHHHHHHHHHHHHHHHHHHHHHHHHHH-SSEEEEEETTEEEEEEE------HHHHHHHHHHHHHHHHHHHHHHHHSGGGS--SEEEEEEE-TTS-EEEEEEEEEETTEEEEEEEEE-GGGHHHHHHHHHTT-

Organism: NCBI:txid1763509

Foldseek 3Di:
DDDDDDDDDDDDDDDPDDDPDDDDPDQDPVNVVVVVVVVVVVVVVVVVVVVVVVVVVVVVVVVVVVVVVVCVVCLLQVLVQVLCCVLQNPQWDWDDDDQEIEIEREDADDLALQVLLVVVVSVVVSVVVLLVVCVVPVVSSRRQKYKYFYAYPVRDGAWIWIWGDDDNDTDTDDIDGDPVSVVRNVSSVVVVD

Mean predicted aligned error: 14.03 Å